Protein AF-A0A851G4C1-F1 (afdb_monomer_lite)

Sequence (225 aa):
MKERIFWPATVCLISGLKAGERLQVRLRPITEDGSARDWRASDWVEGVSSVDVGEIVEALDEEIRNSCALHGLKGGWFVDKTGKAYIHEALIGDGVVSQNYRVKLNVAGKGKPHEAGMTLGVEGEHSKVEFLADRFKVHEAASSIIENAVATSAKTKIRLGDEMKQAIIDAVRESDLFASLLAKIDAQTASVVGLQQAMHEAVNDALLNALKPGGAIWVGLNRQH

Foldseek 3Di:
DDDDDDPPDPDDDDDDDDAFDKDKDFDWDADPVRDTDDDDPVRIDIDTHHNPCPVVVVVVVVCCVPDPVNCCVVAAWDADPVGDIDHCWDDDDPDTDHPDDDDDDPPPDPDDPPPVDDDDDDDDPPPDDPPPPVDPPPDVVNVVVVVVVVVVVVVPPDDDPPVRVVVVVVCCVPDPVNVVVVVVVVVVVVVVVVVVVVVVVVVVVLVCQQCPVVHVVNVVVVVVD

Radius of gyration: 61.82 Å; chains: 1; bounding box: 119×94×161 Å

pLDDT: mean 74.73, std 15.0, range [48.03, 96.94]

Secondary structure (DSSP, 8-state):
----PPTT-------SPPTT-EEEEE---B-TTS-BPPP-GGGEEEEE-----HHHHHHHHHHHHH-HHHHHHHTSEEE-TTS-EEESSEEETTEEE-SS---------SS----S-------SS--------------HHHHHHHHHHHHHHHHTS----HHHHHHHHHHHHT-HHHHHHHHHHHHHHHHHHHHHHHHHHHHHHHHHHHHSTTSHHHHHHHT--

Structure (mmCIF, N/CA/C/O backbone):
data_AF-A0A851G4C1-F1
#
_entry.id   AF-A0A851G4C1-F1
#
loop_
_atom_site.group_PDB
_atom_site.id
_atom_site.type_symbol
_atom_site.label_atom_id
_atom_site.label_alt_id
_atom_site.label_comp_id
_atom_site.label_asym_id
_atom_site.label_entity_id
_atom_site.label_seq_id
_atom_site.pdbx_PDB_ins_code
_atom_site.Cartn_x
_atom_site.Cartn_y
_atom_site.Cartn_z
_atom_site.occupancy
_atom_site.B_iso_or_equiv
_atom_site.auth_seq_id
_atom_site.auth_comp_id
_atom_site.auth_asym_id
_atom_site.auth_atom_id
_atom_site.pdbx_PDB_model_num
ATOM 1 N N . MET A 1 1 ? 47.594 36.085 -42.597 1.00 55.78 1 MET A N 1
ATOM 2 C CA . MET A 1 1 ? 47.420 34.877 -43.433 1.00 55.78 1 MET A CA 1
ATOM 3 C C . MET A 1 1 ? 47.287 35.314 -44.891 1.00 55.78 1 MET A C 1
ATOM 5 O O . MET A 1 1 ? 46.749 36.391 -45.115 1.00 55.78 1 MET A O 1
ATOM 9 N N . LYS A 1 2 ? 47.845 34.583 -45.865 1.00 67.44 2 LYS A N 1
ATOM 10 C CA . LYS A 1 2 ? 47.660 34.861 -47.303 1.00 67.44 2 LYS A CA 1
ATOM 11 C C . LYS A 1 2 ? 46.987 33.640 -47.916 1.00 67.44 2 LYS A C 1
ATOM 13 O O . LYS A 1 2 ? 47.602 32.582 -47.938 1.00 67.44 2 LYS A O 1
ATOM 18 N N . GLU A 1 3 ? 45.762 33.799 -48.389 1.00 76.94 3 GLU A N 1
ATOM 19 C CA . GLU A 1 3 ? 44.965 32.723 -48.978 1.00 76.94 3 GLU A CA 1
ATOM 20 C C . GLU A 1 3 ? 44.661 33.058 -50.441 1.00 76.94 3 GLU A C 1
ATOM 22 O O . GLU A 1 3 ? 44.491 34.230 -50.789 1.00 76.94 3 GLU A O 1
ATOM 27 N N . ARG A 1 4 ? 44.692 32.049 -51.317 1.00 77.94 4 ARG A N 1
ATOM 28 C CA . ARG A 1 4 ? 44.382 32.196 -52.744 1.00 77.94 4 ARG A CA 1
ATOM 29 C C . ARG A 1 4 ? 43.046 31.520 -53.009 1.00 77.94 4 ARG A C 1
ATOM 31 O O . ARG A 1 4 ? 42.921 30.321 -52.793 1.00 77.94 4 ARG A O 1
ATOM 38 N N . ILE A 1 5 ? 42.082 32.292 -53.492 1.00 79.44 5 ILE A N 1
ATOM 39 C CA . ILE A 1 5 ? 40.764 31.795 -53.887 1.00 79.44 5 ILE A CA 1
ATOM 40 C C . ILE A 1 5 ? 40.826 31.532 -55.392 1.00 79.44 5 ILE A C 1
ATOM 42 O O . ILE A 1 5 ? 41.127 32.445 -56.162 1.00 79.44 5 ILE A O 1
ATOM 46 N N . PHE A 1 6 ? 40.602 30.286 -55.806 1.00 77.94 6 PHE A N 1
ATOM 47 C CA . PHE A 1 6 ? 40.614 29.895 -57.215 1.00 77.94 6 PHE A CA 1
ATOM 48 C C . PHE A 1 6 ? 39.196 29.941 -57.792 1.00 77.94 6 PHE A C 1
ATOM 50 O O . PHE A 1 6 ? 38.251 29.447 -57.177 1.00 77.94 6 PHE A O 1
ATOM 57 N N . TRP A 1 7 ? 39.046 30.517 -58.986 1.00 70.69 7 TRP A N 1
ATOM 58 C CA . TRP A 1 7 ? 37.783 30.492 -59.729 1.00 70.69 7 TRP A CA 1
ATOM 59 C C . TRP A 1 7 ? 37.343 29.031 -59.977 1.00 70.69 7 TRP A C 1
ATOM 61 O O . TRP A 1 7 ? 38.212 28.193 -60.228 1.00 70.69 7 TRP A O 1
ATOM 71 N N . PRO A 1 8 ? 36.039 28.686 -59.910 1.00 68.69 8 PRO A N 1
ATOM 72 C CA . PRO A 1 8 ? 34.851 29.551 -59.852 1.00 68.69 8 PRO A CA 1
ATOM 73 C C . PRO A 1 8 ? 34.424 30.030 -58.463 1.00 68.69 8 PRO A C 1
ATOM 75 O O . PRO A 1 8 ? 33.363 30.639 -58.345 1.00 68.69 8 PRO A O 1
ATOM 78 N N . ALA A 1 9 ? 35.209 29.796 -57.410 1.00 74.62 9 ALA A N 1
ATOM 79 C CA . ALA A 1 9 ? 34.834 30.256 -56.079 1.00 74.62 9 ALA A CA 1
ATOM 80 C C . ALA A 1 9 ? 34.859 31.795 -56.001 1.00 74.62 9 ALA A C 1
ATOM 82 O O . ALA A 1 9 ? 35.891 32.430 -56.214 1.00 74.62 9 ALA A O 1
ATOM 83 N N . THR A 1 10 ? 33.711 32.395 -55.687 1.00 75.44 10 THR A N 1
ATOM 84 C CA . THR A 1 10 ? 33.543 33.847 -55.486 1.00 75.44 10 THR A CA 1
ATOM 85 C C . THR A 1 10 ? 33.408 34.232 -54.011 1.00 75.44 10 THR A C 1
ATOM 87 O O . THR A 1 10 ? 33.320 35.415 -53.691 1.00 75.44 10 THR A O 1
ATOM 90 N N . VAL A 1 11 ? 33.413 33.246 -53.108 1.00 75.81 11 VAL A N 1
ATOM 91 C CA . VAL A 1 11 ? 33.209 33.412 -51.663 1.00 75.81 11 VAL A CA 1
ATOM 92 C C . VAL A 1 11 ? 34.298 32.654 -50.904 1.00 75.81 11 VAL A C 1
ATOM 94 O O . VAL A 1 11 ? 34.673 31.550 -51.292 1.00 75.81 11 VAL A O 1
ATOM 97 N N . CYS A 1 12 ? 34.797 33.242 -49.815 1.00 78.88 12 CYS A N 1
ATOM 98 C CA . CYS A 1 12 ? 35.733 32.609 -48.888 1.00 78.88 12 CYS A CA 1
ATOM 99 C C . CYS A 1 12 ? 35.307 32.910 -47.451 1.00 78.88 12 CYS A C 1
ATOM 101 O O . CYS A 1 12 ? 35.081 34.070 -47.104 1.00 78.88 12 CYS A O 1
ATOM 103 N N . LEU A 1 13 ? 35.203 31.870 -46.622 1.00 79.12 13 LEU A N 1
ATOM 104 C CA . LEU A 1 13 ? 34.807 31.988 -45.222 1.00 79.12 13 LEU A CA 1
ATOM 105 C C . LEU A 1 13 ? 36.041 32.227 -44.343 1.00 79.12 13 LEU A C 1
ATOM 107 O O . LEU A 1 13 ? 36.928 31.381 -44.272 1.00 79.12 13 LEU A O 1
ATOM 111 N N . ILE A 1 14 ? 36.078 33.351 -43.627 1.00 77.81 14 ILE A N 1
ATOM 112 C CA . ILE A 1 14 ? 37.103 33.617 -42.610 1.00 77.81 14 ILE A CA 1
ATOM 113 C C . ILE A 1 14 ? 36.543 33.176 -41.255 1.00 77.81 14 ILE A C 1
ATOM 115 O O . ILE A 1 14 ? 35.677 33.838 -40.688 1.00 77.81 14 ILE A O 1
ATOM 119 N N . SER A 1 15 ? 37.018 32.035 -40.758 1.00 79.00 15 SER A N 1
ATOM 120 C CA . SER A 1 15 ? 36.552 31.426 -39.502 1.00 79.00 15 SER A CA 1
ATOM 121 C C . SER A 1 15 ? 37.419 31.820 -38.298 1.00 79.00 15 SER A C 1
ATOM 123 O O . SER A 1 15 ? 38.534 32.315 -38.457 1.00 79.00 15 SER A O 1
ATOM 125 N N . GLY A 1 16 ? 36.930 31.562 -37.079 1.00 77.62 16 GLY A N 1
ATOM 126 C CA . GLY A 1 16 ? 37.704 31.733 -35.837 1.00 77.62 16 GLY A CA 1
ATOM 127 C C . GLY A 1 16 ? 37.786 33.168 -35.301 1.00 77.62 16 GLY A C 1
ATOM 128 O O . GLY A 1 16 ? 38.602 33.448 -34.427 1.00 77.62 16 GLY A O 1
ATOM 129 N N . LEU A 1 17 ? 36.951 34.069 -35.817 1.00 79.75 17 LEU A N 1
ATOM 130 C CA . LEU A 1 17 ? 36.828 35.450 -35.351 1.00 79.75 17 LEU A CA 1
ATOM 131 C C . LEU A 1 17 ? 35.865 35.526 -34.161 1.00 79.75 17 LEU A C 1
ATOM 133 O O . LEU A 1 17 ? 34.886 34.781 -34.105 1.00 79.75 17 LEU A O 1
ATOM 137 N N . LYS A 1 18 ? 36.103 36.445 -33.220 1.00 79.62 18 LYS A N 1
ATOM 138 C CA . LYS A 1 18 ? 35.129 36.727 -32.152 1.00 79.62 18 LYS A CA 1
ATOM 139 C C . LYS A 1 18 ? 33.925 37.447 -32.750 1.00 79.62 18 LYS A C 1
ATOM 141 O O . LYS A 1 18 ? 34.089 38.206 -33.698 1.00 79.62 18 LYS A O 1
ATOM 146 N N . ALA A 1 19 ? 32.728 37.249 -32.204 1.00 77.62 19 ALA A N 1
ATOM 147 C CA . ALA A 1 19 ? 31.527 37.942 -32.674 1.00 77.62 19 ALA A CA 1
ATOM 148 C C . ALA A 1 19 ? 31.680 39.473 -32.551 1.00 77.62 19 ALA A C 1
ATOM 150 O O . ALA A 1 19 ? 32.080 39.974 -31.497 1.00 77.62 19 ALA A O 1
ATOM 151 N N . GLY A 1 20 ? 31.370 40.211 -33.621 1.00 79.81 20 GLY A N 1
ATOM 152 C CA . GLY A 1 20 ? 31.465 41.677 -33.657 1.00 79.81 20 GLY A CA 1
ATOM 153 C C . GLY A 1 20 ? 32.889 42.234 -33.793 1.00 79.81 20 GLY A C 1
ATOM 154 O O . GLY A 1 20 ? 33.099 43.441 -33.663 1.00 79.81 20 GLY A O 1
ATOM 155 N N . GLU A 1 21 ? 33.880 41.379 -34.042 1.00 84.75 21 GLU A N 1
ATOM 156 C CA . GLU A 1 21 ? 35.272 41.762 -34.254 1.00 84.75 21 GLU A CA 1
ATOM 157 C C . GLU A 1 21 ? 35.443 42.500 -35.588 1.00 84.75 21 GLU A C 1
ATOM 159 O O . GLU A 1 21 ? 34.999 42.044 -36.644 1.00 84.75 21 GLU A O 1
ATOM 164 N N . ARG A 1 22 ? 36.098 43.665 -35.541 1.00 86.56 22 ARG A N 1
ATOM 165 C CA . ARG A 1 22 ? 36.416 44.465 -36.729 1.00 86.56 22 ARG A CA 1
ATOM 166 C C . ARG A 1 22 ? 37.702 43.961 -37.359 1.00 86.56 22 ARG A C 1
ATOM 168 O O . ARG A 1 22 ? 38.726 43.866 -36.686 1.00 86.56 22 ARG A O 1
ATOM 175 N N . LEU A 1 23 ? 37.659 43.711 -38.658 1.00 86.81 23 LEU A N 1
ATOM 176 C CA . LEU A 1 23 ? 38.795 43.221 -39.424 1.00 86.81 23 LEU A CA 1
ATOM 177 C C . LEU A 1 23 ? 38.952 44.006 -40.720 1.00 86.81 23 LEU A C 1
ATOM 179 O O . LEU A 1 23 ? 37.978 44.404 -41.354 1.00 86.81 23 LEU A O 1
ATOM 183 N N . GLN A 1 24 ? 40.202 44.206 -41.121 1.00 88.31 24 GLN A N 1
ATOM 184 C CA . GLN A 1 24 ? 40.547 44.793 -42.408 1.00 88.31 24 GLN A CA 1
ATOM 185 C C . GLN A 1 24 ? 41.164 43.706 -43.279 1.00 88.31 24 GLN A C 1
ATOM 187 O O . GLN A 1 24 ? 42.174 43.096 -42.919 1.00 88.31 24 GLN A O 1
ATOM 192 N N . VAL A 1 25 ? 40.556 43.454 -44.431 1.00 87.06 25 VAL A N 1
ATOM 193 C CA . VAL A 1 25 ? 41.034 42.491 -45.427 1.00 87.06 25 VAL A CA 1
ATOM 194 C C . VAL A 1 25 ? 41.392 43.257 -46.684 1.00 87.06 25 VAL A C 1
ATOM 196 O O . VAL A 1 25 ? 40.808 44.289 -46.975 1.00 87.06 25 VAL A O 1
ATOM 199 N N . ARG A 1 26 ? 42.364 42.769 -47.448 1.00 89.12 26 ARG A N 1
ATOM 200 C CA . ARG A 1 26 ? 42.646 43.307 -48.776 1.00 89.12 26 ARG A CA 1
ATOM 201 C C . ARG A 1 26 ? 42.667 42.201 -49.804 1.00 89.12 26 ARG A C 1
ATOM 203 O O . ARG A 1 26 ? 43.247 41.141 -49.567 1.00 89.12 26 ARG A O 1
ATOM 210 N N . LEU A 1 27 ? 42.051 42.467 -50.944 1.00 85.12 27 LEU A N 1
ATOM 211 C CA . LEU A 1 27 ? 41.918 41.517 -52.039 1.00 85.12 27 LEU A CA 1
ATOM 212 C C . LEU A 1 27 ? 42.564 42.117 -53.281 1.00 85.12 27 LEU A C 1
ATOM 214 O O . LEU A 1 27 ? 42.424 43.305 -53.558 1.00 85.12 27 LEU A O 1
ATOM 218 N N . ARG A 1 28 ? 43.292 41.293 -54.033 1.00 87.38 28 ARG A N 1
ATOM 219 C CA . ARG A 1 28 ? 43.807 41.674 -55.348 1.00 87.38 28 ARG A CA 1
ATOM 220 C C . ARG A 1 28 ? 43.667 40.502 -56.313 1.00 87.38 28 ARG A C 1
ATOM 222 O O . ARG A 1 28 ? 43.901 39.366 -55.892 1.00 87.38 28 ARG A O 1
ATOM 229 N N . PRO A 1 29 ? 43.340 40.756 -57.587 1.00 84.19 29 PRO A N 1
ATOM 230 C CA . PRO A 1 29 ? 43.381 39.723 -58.607 1.00 84.19 29 PRO A CA 1
ATOM 231 C C . PRO A 1 29 ? 44.827 39.280 -58.857 1.00 84.19 29 PRO A C 1
ATOM 233 O O . PRO A 1 29 ? 45.767 40.080 -58.788 1.00 84.19 29 PRO A O 1
ATOM 236 N N . ILE A 1 30 ? 44.985 37.991 -59.137 1.00 84.75 30 ILE A N 1
ATOM 237 C CA . ILE A 1 30 ? 46.240 37.357 -59.541 1.00 84.75 30 ILE A CA 1
ATOM 238 C C . ILE A 1 30 ? 45.949 36.691 -60.884 1.00 84.75 30 ILE A C 1
ATOM 240 O O . ILE A 1 30 ? 44.943 35.992 -61.005 1.00 84.75 30 ILE A O 1
ATOM 244 N N . THR A 1 31 ? 46.775 36.948 -61.892 1.00 83.19 31 THR A N 1
ATOM 245 C CA . THR A 1 31 ? 46.651 36.322 -63.214 1.00 83.19 31 THR A CA 1
ATOM 246 C C . THR A 1 31 ? 47.123 34.867 -63.177 1.00 83.19 31 THR A C 1
ATOM 248 O O . THR A 1 31 ? 47.781 34.436 -62.229 1.00 83.19 31 THR A O 1
ATOM 251 N N . GLU A 1 32 ? 46.776 34.087 -64.204 1.00 79.12 32 GLU A N 1
ATOM 252 C CA . GLU A 1 32 ? 47.082 32.647 -64.273 1.00 79.12 32 GLU A CA 1
ATOM 253 C C . GLU A 1 32 ? 48.586 32.340 -64.197 1.00 79.12 32 GLU A C 1
ATOM 255 O O . GLU A 1 32 ? 48.988 31.329 -63.627 1.00 79.12 32 GLU A O 1
ATOM 260 N N . ASP A 1 33 ? 49.427 33.250 -64.693 1.00 81.44 33 ASP A N 1
ATOM 261 C CA . ASP A 1 33 ? 50.892 33.181 -64.622 1.00 81.44 33 ASP A CA 1
ATOM 262 C C . ASP A 1 33 ? 51.461 33.488 -63.219 1.00 81.44 33 ASP A C 1
ATOM 264 O O . ASP A 1 33 ? 52.671 33.443 -62.998 1.00 81.44 33 ASP A O 1
ATOM 268 N N . GLY A 1 34 ? 50.594 33.802 -62.251 1.00 79.06 34 GLY A N 1
ATOM 269 C CA . GLY A 1 34 ? 50.956 34.136 -60.878 1.00 79.06 34 GLY A CA 1
ATOM 270 C C . GLY A 1 34 ? 51.408 35.582 -60.676 1.00 79.06 34 GLY A C 1
ATOM 271 O O . GLY A 1 34 ? 51.744 35.945 -59.541 1.00 79.06 34 GLY A O 1
ATOM 272 N N . SER A 1 35 ? 51.403 36.410 -61.725 1.00 83.56 35 SER A N 1
ATOM 273 C CA . SER A 1 35 ? 51.686 37.835 -61.591 1.00 83.56 35 SER A CA 1
ATOM 274 C C . SER A 1 35 ? 50.499 38.574 -60.956 1.00 83.56 35 SER A C 1
ATOM 276 O O . SER A 1 35 ? 49.345 38.140 -60.974 1.00 83.56 35 SER A O 1
ATOM 278 N N . ALA A 1 36 ? 50.790 39.661 -60.245 1.00 84.94 36 ALA A N 1
ATOM 279 C CA . ALA A 1 36 ? 49.776 40.437 -59.543 1.00 84.94 36 ALA A CA 1
ATOM 280 C C . ALA A 1 36 ? 50.209 41.894 -59.463 1.00 84.94 36 ALA A C 1
ATOM 282 O O . ALA A 1 36 ? 51.383 42.186 -59.234 1.00 84.94 36 ALA A O 1
ATOM 283 N N . ARG A 1 37 ? 49.246 42.810 -59.581 1.00 87.75 37 ARG A N 1
ATOM 284 C CA . ARG A 1 37 ? 49.493 44.239 -59.368 1.00 87.75 37 ARG A CA 1
ATOM 285 C C . ARG A 1 37 ? 49.953 44.500 -57.928 1.00 87.75 37 ARG A C 1
ATOM 287 O O . ARG A 1 37 ? 49.548 43.799 -56.990 1.00 87.75 37 ARG A O 1
ATOM 294 N N . ASP A 1 38 ? 50.738 45.556 -57.743 1.00 89.00 38 ASP A N 1
ATOM 295 C CA . ASP A 1 38 ? 51.021 46.105 -56.421 1.00 89.00 38 ASP A CA 1
ATOM 296 C C . ASP A 1 38 ? 49.743 46.507 -55.679 1.00 89.00 38 ASP A C 1
ATOM 298 O O . ASP A 1 38 ? 48.741 46.939 -56.269 1.00 89.00 38 ASP A O 1
ATOM 302 N N . TRP A 1 39 ? 49.814 46.343 -54.358 1.00 89.25 39 TRP A N 1
ATOM 303 C CA . TRP A 1 39 ? 48.752 46.709 -53.434 1.00 89.25 39 TRP A CA 1
ATOM 304 C C . TRP A 1 39 ? 48.524 48.216 -53.445 1.00 89.25 39 TRP A C 1
ATOM 306 O O . TRP A 1 39 ? 49.469 49.000 -53.368 1.00 89.25 39 TRP A O 1
ATOM 316 N N . ARG A 1 40 ? 47.258 48.618 -53.464 1.00 87.69 40 ARG A N 1
ATOM 317 C CA . ARG A 1 40 ? 46.828 50.008 -53.311 1.00 87.69 40 ARG A CA 1
ATOM 318 C C . ARG A 1 40 ? 46.053 50.183 -52.015 1.00 87.69 40 ARG A C 1
ATOM 320 O O . ARG A 1 40 ? 45.487 49.234 -51.482 1.00 87.69 40 ARG A O 1
ATOM 327 N N . ALA A 1 41 ? 45.981 51.422 -51.534 1.00 83.75 41 ALA A N 1
ATOM 328 C CA . ALA A 1 41 ? 45.144 51.763 -50.384 1.00 83.75 41 ALA A CA 1
ATOM 329 C C . ALA A 1 41 ? 43.656 51.441 -50.632 1.00 83.75 41 ALA A C 1
ATOM 331 O O . ALA A 1 41 ? 42.959 51.049 -49.706 1.00 83.75 41 ALA A O 1
ATOM 332 N N . SER A 1 42 ? 43.200 51.523 -51.887 1.00 83.00 42 SER A N 1
ATOM 333 C CA . SER A 1 42 ? 41.838 51.162 -52.306 1.00 83.00 42 SER A CA 1
ATOM 334 C C . SER A 1 42 ? 41.524 49.667 -52.225 1.00 83.00 42 SER A C 1
ATOM 336 O O . SER A 1 42 ? 40.371 49.293 -52.390 1.00 83.00 42 SER A O 1
ATOM 338 N N . ASP A 1 43 ? 42.533 48.812 -52.047 1.00 87.94 43 ASP A N 1
ATOM 339 C CA . ASP A 1 43 ? 42.339 47.360 -52.032 1.00 87.94 43 ASP A CA 1
ATOM 340 C C . ASP A 1 43 ? 41.903 46.859 -50.642 1.00 87.94 43 ASP A C 1
ATOM 342 O O . ASP A 1 43 ? 41.590 45.678 -50.499 1.00 87.94 43 ASP A O 1
ATOM 346 N N . TRP A 1 44 ? 41.898 47.729 -49.622 1.00 89.75 44 TRP A N 1
ATOM 347 C CA . TRP A 1 44 ? 41.396 47.424 -48.282 1.00 89.75 44 TRP A CA 1
ATOM 348 C C . TRP A 1 44 ? 39.869 47.464 -48.225 1.00 89.75 44 TRP A C 1
ATOM 350 O O . TRP A 1 44 ? 39.226 48.378 -48.733 1.00 89.75 44 TRP A O 1
ATOM 360 N N . VAL A 1 45 ? 39.309 46.484 -47.533 1.00 86.44 45 VAL A N 1
ATOM 361 C CA . VAL A 1 45 ? 37.894 46.317 -47.236 1.00 86.44 45 VAL A CA 1
ATOM 362 C C . VAL A 1 45 ? 37.779 46.098 -45.736 1.00 86.44 45 VAL A C 1
ATOM 364 O O . VAL A 1 45 ? 38.433 45.218 -45.171 1.00 86.44 45 VAL A O 1
ATOM 367 N N . GLU A 1 46 ? 36.957 46.909 -45.085 1.00 86.75 46 GLU A N 1
ATOM 368 C CA . GLU A 1 46 ? 36.636 46.726 -43.675 1.00 86.75 46 GLU A CA 1
ATOM 369 C C . GLU A 1 46 ? 35.400 45.842 -43.547 1.00 86.75 46 GLU A C 1
ATOM 371 O O . GLU A 1 46 ? 34.409 46.025 -44.255 1.00 86.75 46 GLU A O 1
ATOM 376 N N . GLY A 1 47 ? 35.465 44.880 -42.637 1.00 82.88 47 GLY A N 1
ATOM 377 C CA . GLY A 1 47 ? 34.358 44.009 -42.291 1.00 82.88 47 GLY A CA 1
ATOM 378 C C . GLY A 1 47 ? 34.193 43.922 -40.782 1.00 82.88 47 GLY A C 1
ATOM 379 O O . GLY A 1 47 ? 35.122 44.174 -40.011 1.00 82.88 47 GLY A O 1
ATOM 380 N N . VAL A 1 48 ? 32.993 43.546 -40.360 1.00 82.06 48 VAL A N 1
ATOM 381 C CA . VAL A 1 48 ? 32.712 43.153 -38.981 1.00 82.06 48 VAL A CA 1
ATOM 382 C C . VAL A 1 48 ? 32.281 41.699 -39.029 1.00 82.06 48 VAL A C 1
ATOM 384 O O . VAL A 1 48 ? 31.440 41.343 -39.855 1.00 82.06 48 VAL A O 1
ATOM 387 N N . SER A 1 49 ? 32.880 40.851 -38.197 1.00 82.88 49 SER A N 1
ATOM 388 C CA . SER A 1 49 ? 32.435 39.465 -38.080 1.00 82.88 49 SER A CA 1
ATOM 389 C C . SER A 1 49 ? 30.978 39.431 -37.618 1.00 82.88 49 SER A C 1
ATOM 391 O O . SER A 1 49 ? 30.542 40.256 -36.805 1.00 82.88 49 SER A O 1
ATOM 393 N N . SER A 1 50 ? 30.215 38.486 -38.164 1.00 73.25 50 SER A N 1
ATOM 394 C CA . SER A 1 50 ? 28.798 38.364 -37.836 1.00 73.25 50 SER A CA 1
ATOM 395 C C . SER A 1 50 ? 28.603 38.199 -36.325 1.00 73.25 50 SER A C 1
ATOM 397 O O . SER A 1 50 ? 29.334 37.459 -35.662 1.00 73.25 50 SER A O 1
ATOM 399 N N . VAL A 1 51 ? 27.619 38.917 -35.783 1.00 67.06 51 VAL A N 1
ATOM 400 C CA . VAL A 1 51 ? 27.083 38.702 -34.426 1.00 67.06 51 VAL A CA 1
ATOM 401 C C . VAL A 1 51 ? 25.854 37.791 -34.486 1.00 67.06 51 VAL A C 1
ATOM 403 O O . VAL A 1 51 ? 25.363 37.342 -33.454 1.00 67.06 51 VAL A O 1
ATOM 406 N N . ASP A 1 52 ? 25.358 37.516 -35.694 1.00 67.75 52 ASP A N 1
ATOM 407 C CA . ASP A 1 52 ? 24.252 36.604 -35.907 1.00 67.75 52 ASP A CA 1
ATOM 408 C C . ASP A 1 52 ? 24.752 35.171 -35.728 1.00 67.75 52 ASP A C 1
ATOM 410 O O . ASP A 1 52 ? 25.445 34.608 -36.577 1.00 67.75 52 ASP A O 1
ATOM 414 N N . VAL A 1 53 ? 24.455 34.623 -34.552 1.00 65.25 53 VAL A N 1
ATOM 415 C CA . VAL A 1 53 ? 24.757 33.238 -34.182 1.00 65.25 53 VAL A CA 1
ATOM 416 C C . VAL A 1 53 ? 23.638 32.305 -34.665 1.00 65.25 53 VAL A C 1
ATOM 418 O O . VAL A 1 53 ? 23.726 31.109 -34.424 1.00 65.25 53 VAL A O 1
ATOM 421 N N . GLY A 1 54 ? 22.596 32.818 -35.337 1.00 74.00 54 GLY A N 1
ATOM 422 C CA . GLY A 1 54 ? 21.444 32.044 -35.801 1.00 74.00 54 GLY A CA 1
ATOM 423 C C . GLY A 1 54 ? 21.850 30.847 -36.654 1.00 74.00 54 GLY A C 1
ATOM 424 O O . GLY A 1 54 ? 21.555 29.718 -36.280 1.00 74.00 54 GLY A O 1
ATOM 425 N N . GLU A 1 55 ? 22.637 31.067 -37.711 1.00 71.44 55 GLU A N 1
ATOM 426 C CA . GLU A 1 55 ? 23.117 29.983 -38.586 1.00 71.44 55 GLU A CA 1
ATOM 427 C C . GLU A 1 55 ? 23.984 28.956 -37.839 1.00 71.44 55 GLU A C 1
ATOM 429 O O . GLU A 1 55 ? 23.898 27.757 -38.094 1.00 71.44 55 GLU A O 1
ATOM 434 N N . ILE A 1 56 ? 24.803 29.404 -36.879 1.00 71.44 56 ILE A N 1
ATOM 435 C CA . ILE A 1 56 ? 25.653 28.516 -36.067 1.00 71.44 56 ILE A CA 1
ATOM 436 C C . ILE A 1 56 ? 24.792 27.680 -35.113 1.00 71.44 56 ILE A C 1
ATOM 438 O O . ILE A 1 56 ? 25.040 26.488 -34.942 1.00 71.44 56 ILE A O 1
ATOM 442 N N . VAL A 1 57 ? 23.784 28.290 -34.486 1.00 78.56 57 VAL A N 1
ATOM 443 C CA . VAL A 1 57 ? 22.839 27.602 -33.598 1.00 78.56 57 VAL A CA 1
ATOM 444 C C . VAL A 1 57 ? 22.002 26.600 -34.384 1.00 78.56 57 VAL A C 1
ATOM 446 O O . VAL A 1 57 ? 21.827 25.478 -33.918 1.00 78.56 57 VAL A O 1
ATOM 449 N N . GLU A 1 58 ? 21.526 26.966 -35.572 1.00 81.69 58 GLU A N 1
ATOM 450 C CA . GLU A 1 58 ? 20.762 26.072 -36.444 1.00 81.69 58 GLU A CA 1
ATOM 451 C C . GLU A 1 58 ? 21.608 24.887 -36.919 1.00 81.69 58 GLU A C 1
ATOM 453 O O . GLU A 1 58 ? 21.166 23.744 -36.798 1.00 81.69 58 GLU A O 1
ATOM 458 N N . ALA A 1 59 ? 22.846 25.130 -37.362 1.00 78.69 59 ALA A N 1
ATOM 459 C CA . ALA A 1 59 ? 23.771 24.070 -37.756 1.00 78.69 59 ALA A CA 1
ATOM 460 C C . ALA A 1 59 ? 24.091 23.112 -36.595 1.00 78.69 59 ALA A C 1
ATOM 462 O O . ALA A 1 59 ? 24.086 21.895 -36.780 1.00 78.69 59 ALA A O 1
ATOM 463 N N . LEU A 1 60 ? 24.315 23.639 -35.385 1.00 81.31 60 LEU A N 1
ATOM 464 C CA . LEU A 1 60 ? 24.545 22.823 -34.189 1.00 81.31 60 LEU A CA 1
ATOM 465 C C . LEU A 1 60 ? 23.299 22.026 -33.778 1.00 81.31 60 LEU A C 1
ATOM 467 O O . LEU A 1 60 ? 23.422 20.862 -33.397 1.00 81.31 60 LEU A O 1
ATOM 471 N N . ASP A 1 61 ? 22.104 22.618 -33.846 1.00 82.00 61 ASP A N 1
ATOM 472 C CA . ASP A 1 61 ? 20.856 21.909 -33.537 1.00 82.00 61 ASP A CA 1
ATOM 473 C C . ASP A 1 61 ? 20.587 20.792 -34.556 1.00 82.00 61 ASP A C 1
ATOM 475 O O . ASP A 1 61 ? 20.168 19.694 -34.185 1.00 82.00 61 ASP A O 1
ATOM 479 N N . GLU A 1 62 ? 20.884 21.030 -35.834 1.00 81.00 62 GLU A N 1
ATOM 480 C CA . GLU A 1 62 ? 20.778 20.022 -36.885 1.00 81.00 62 GLU A CA 1
ATOM 481 C C . GLU A 1 62 ? 21.810 18.894 -36.726 1.00 81.00 62 GLU A C 1
ATOM 483 O O . GLU A 1 62 ? 21.456 17.718 -36.848 1.00 81.00 62 GLU A O 1
ATOM 488 N N . GLU A 1 63 ? 23.054 19.210 -36.362 1.00 79.88 63 GLU A N 1
ATOM 489 C CA . GLU A 1 63 ? 24.095 18.219 -36.063 1.00 79.88 63 GLU A CA 1
ATOM 490 C C . GLU A 1 63 ? 23.735 17.358 -34.840 1.00 79.88 63 GLU A C 1
ATOM 492 O O . GLU A 1 63 ? 23.854 16.131 -34.879 1.00 79.88 63 GLU A O 1
ATOM 497 N N . ILE A 1 64 ? 23.211 17.968 -33.771 1.00 76.12 64 ILE A N 1
ATOM 498 C CA . ILE A 1 64 ? 22.716 17.253 -32.584 1.00 76.12 64 ILE A CA 1
ATOM 499 C C . ILE A 1 64 ? 21.556 16.324 -32.949 1.00 76.12 64 ILE A C 1
ATOM 501 O O . ILE A 1 64 ? 21.509 15.182 -32.485 1.00 76.12 64 ILE A O 1
ATOM 505 N N . ARG A 1 65 ? 20.622 16.797 -33.781 1.00 71.31 65 ARG A N 1
ATOM 506 C CA . ARG A 1 65 ? 19.444 16.030 -34.206 1.00 71.31 65 ARG A CA 1
ATOM 507 C C . ARG A 1 65 ? 19.819 14.826 -35.068 1.00 71.31 65 ARG A C 1
ATOM 509 O O . ARG A 1 65 ? 19.202 13.776 -34.923 1.00 71.31 65 ARG A O 1
ATOM 516 N N . ASN A 1 66 ? 20.835 14.974 -35.915 1.00 69.75 66 ASN A N 1
ATOM 517 C CA . ASN A 1 66 ? 21.304 13.932 -36.829 1.00 69.75 66 ASN A CA 1
ATOM 518 C C . ASN A 1 66 ? 22.416 13.045 -36.234 1.00 69.75 66 ASN A C 1
ATOM 520 O O . ASN A 1 66 ? 22.849 12.079 -36.865 1.00 69.75 66 ASN A O 1
ATOM 524 N N . SER A 1 67 ? 22.877 13.333 -35.014 1.00 70.38 67 SER A N 1
ATOM 525 C CA . SER A 1 67 ? 23.899 12.541 -34.331 1.00 70.38 67 SER A CA 1
ATOM 526 C C . SER A 1 67 ? 23.345 11.204 -33.830 1.00 70.38 67 SER A C 1
ATOM 528 O O . SER A 1 67 ? 22.459 11.141 -32.974 1.00 70.38 67 SER A O 1
ATOM 530 N N . CYS A 1 68 ? 23.937 10.101 -34.293 1.00 57.44 68 CYS A N 1
ATOM 531 C CA . CYS A 1 68 ? 23.581 8.749 -33.858 1.00 57.44 68 CYS A CA 1
ATOM 532 C C . CYS A 1 68 ? 23.837 8.506 -32.358 1.00 57.44 68 CYS A C 1
ATOM 534 O O . CYS A 1 68 ? 23.106 7.743 -31.727 1.00 57.44 68 CYS A O 1
ATOM 536 N N . ALA A 1 69 ? 24.829 9.185 -31.771 1.00 63.47 69 ALA A N 1
ATOM 537 C CA . ALA A 1 69 ? 25.148 9.092 -30.348 1.00 63.47 69 ALA A CA 1
ATOM 538 C C . ALA A 1 69 ? 24.089 9.778 -29.466 1.00 63.47 69 ALA A C 1
ATOM 540 O O . ALA A 1 69 ? 23.831 9.325 -28.351 1.00 63.47 69 ALA A O 1
ATOM 541 N N . LEU A 1 70 ? 23.448 10.840 -29.971 1.00 61.69 70 LEU A N 1
ATOM 542 C CA . LEU A 1 70 ? 22.372 11.556 -29.276 1.00 61.69 70 LEU A CA 1
ATOM 543 C C . LEU A 1 70 ? 20.963 11.096 -29.667 1.00 61.69 70 LEU A C 1
ATOM 545 O O . LEU A 1 70 ? 20.011 11.414 -28.955 1.00 61.69 70 LEU A O 1
ATOM 549 N N . HIS A 1 71 ? 20.810 10.274 -30.707 1.00 56.19 71 HIS A N 1
ATOM 550 C CA . HIS A 1 71 ? 19.542 9.606 -31.024 1.00 56.19 71 HIS A CA 1
ATOM 551 C C . HIS A 1 71 ? 18.979 8.838 -29.808 1.00 56.19 71 HIS A C 1
ATOM 553 O O . HIS A 1 71 ? 17.770 8.837 -29.568 1.00 56.19 71 HIS A O 1
ATOM 559 N N . GLY A 1 72 ? 19.867 8.294 -28.965 1.00 54.91 72 GLY A N 1
ATOM 560 C CA . GLY A 1 72 ? 19.546 7.687 -27.668 1.00 54.91 72 GLY A CA 1
ATOM 561 C C . GLY A 1 72 ? 18.770 8.587 -26.698 1.00 54.91 72 GLY A C 1
ATOM 562 O O . GLY A 1 72 ? 17.955 8.084 -25.932 1.00 54.91 72 GLY A O 1
ATOM 563 N N . LEU A 1 73 ? 18.981 9.906 -26.752 1.00 60.06 73 LEU A N 1
ATOM 564 C CA . LEU A 1 73 ? 18.394 10.881 -25.826 1.00 60.06 73 LEU A CA 1
ATOM 565 C C . LEU A 1 73 ? 17.017 11.404 -26.258 1.00 60.06 73 LEU A C 1
ATOM 567 O O . LEU A 1 73 ? 16.231 11.775 -25.389 1.00 60.06 73 LEU A O 1
ATOM 571 N N . LYS A 1 74 ? 16.710 11.441 -27.564 1.00 56.09 74 LYS A N 1
ATOM 572 C CA . LYS A 1 74 ? 15.390 11.874 -28.075 1.00 56.09 74 LYS A CA 1
ATOM 573 C C . LYS A 1 74 ? 14.462 10.721 -28.487 1.00 56.09 74 LYS A C 1
ATOM 575 O O . LYS A 1 74 ? 13.270 10.967 -28.631 1.00 56.09 74 LYS A O 1
ATOM 580 N N . GLY A 1 75 ? 14.958 9.486 -28.624 1.00 59.06 75 GLY A N 1
ATOM 581 C CA . GLY A 1 75 ? 14.105 8.341 -28.982 1.00 59.06 75 GLY A CA 1
ATOM 582 C C . GLY A 1 75 ? 14.722 6.941 -28.873 1.00 59.06 75 GLY A C 1
ATOM 583 O O . GLY A 1 75 ? 14.078 5.980 -29.279 1.00 59.06 75 GLY A O 1
ATOM 584 N N . GLY A 1 76 ? 15.945 6.790 -28.354 1.00 66.75 76 GLY A N 1
ATOM 585 C CA . GLY A 1 76 ? 16.601 5.482 -28.225 1.00 66.75 76 GLY A CA 1
ATOM 586 C C . GLY A 1 76 ? 16.574 4.905 -26.807 1.00 66.75 76 GLY A C 1
ATOM 587 O O . GLY A 1 76 ? 15.697 5.223 -26.002 1.00 66.75 76 GLY A O 1
ATOM 588 N N . TRP A 1 77 ? 17.531 4.015 -26.519 1.00 72.25 77 TRP A N 1
ATOM 589 C CA . TRP A 1 77 ? 17.706 3.414 -25.196 1.00 72.25 77 TRP A CA 1
ATOM 590 C C . TRP A 1 77 ? 18.983 3.921 -24.521 1.00 72.25 77 TRP A C 1
ATOM 592 O O . TRP A 1 77 ? 20.012 4.081 -25.179 1.00 72.25 77 TRP A O 1
ATOM 602 N N . PHE A 1 78 ? 18.940 4.148 -23.209 1.00 73.69 78 PHE A N 1
ATOM 603 C CA . PHE A 1 78 ? 20.136 4.438 -22.411 1.00 73.69 78 PHE A CA 1
ATOM 604 C C . PHE A 1 78 ? 20.058 3.788 -21.028 1.00 73.69 78 PHE A C 1
ATOM 606 O O . PHE A 1 78 ? 18.969 3.515 -20.525 1.00 73.69 78 PHE A O 1
ATOM 613 N N . VAL A 1 79 ? 21.217 3.558 -20.403 1.00 79.75 79 VAL A N 1
ATOM 614 C CA . VAL A 1 79 ? 21.337 3.053 -19.026 1.00 79.75 79 VAL A CA 1
ATOM 615 C C . VAL A 1 79 ? 21.975 4.129 -18.161 1.00 79.75 79 VAL A C 1
ATOM 617 O O . VAL A 1 79 ? 23.025 4.663 -18.515 1.00 79.75 79 VAL A O 1
ATOM 620 N N . ASP A 1 80 ? 21.349 4.471 -17.038 1.00 77.62 80 ASP A N 1
ATOM 621 C CA . ASP A 1 80 ? 21.931 5.431 -16.102 1.00 77.62 80 ASP A CA 1
ATOM 622 C C . ASP A 1 80 ? 23.025 4.800 -15.221 1.00 77.62 80 ASP A C 1
ATOM 624 O O . ASP A 1 80 ? 23.197 3.584 -15.144 1.00 77.62 80 ASP A O 1
ATOM 628 N N . LYS A 1 81 ? 23.758 5.642 -14.485 1.00 78.81 81 LYS A N 1
ATOM 629 C CA . LYS A 1 81 ? 24.802 5.201 -13.541 1.00 78.81 81 LYS A CA 1
ATOM 630 C C . LYS A 1 81 ? 24.296 4.307 -12.398 1.00 78.81 81 LYS A C 1
ATOM 632 O O . LYS A 1 81 ? 25.106 3.750 -11.667 1.00 78.81 81 LYS A O 1
ATOM 637 N N . THR A 1 82 ? 22.980 4.215 -12.203 1.00 82.50 82 THR A N 1
ATOM 638 C CA . THR A 1 82 ? 22.346 3.330 -11.214 1.00 82.50 82 THR A CA 1
ATOM 639 C C . THR A 1 82 ? 21.995 1.963 -11.805 1.00 82.50 82 THR A C 1
ATOM 641 O O . THR A 1 82 ? 21.544 1.084 -11.076 1.00 82.50 82 THR A O 1
ATOM 644 N N . GLY A 1 83 ? 22.216 1.770 -13.110 1.00 77.62 83 GLY A N 1
ATOM 645 C CA . GLY A 1 83 ? 21.912 0.542 -13.836 1.00 77.62 83 GLY A CA 1
ATOM 646 C C . GLY A 1 83 ? 20.479 0.467 -14.370 1.00 77.62 83 GLY A C 1
ATOM 647 O O . GLY A 1 83 ? 20.066 -0.600 -14.817 1.00 77.62 83 GLY A O 1
ATOM 648 N N . LYS A 1 84 ? 19.698 1.558 -14.337 1.00 77.88 84 LYS A N 1
ATOM 649 C CA . LYS A 1 84 ? 18.332 1.569 -14.892 1.00 77.88 84 LYS A CA 1
ATOM 650 C C . LYS A 1 84 ? 18.354 1.877 -16.382 1.00 77.88 84 LYS A C 1
ATOM 652 O O . LYS A 1 84 ? 18.944 2.875 -16.786 1.00 77.88 84 LYS A O 1
ATOM 657 N N . ALA A 1 85 ? 17.669 1.050 -17.171 1.00 80.00 85 ALA A N 1
ATOM 658 C CA . ALA A 1 85 ? 17.471 1.258 -18.601 1.00 80.00 85 ALA A CA 1
ATOM 659 C C . ALA A 1 85 ? 16.187 2.060 -18.876 1.00 80.00 85 ALA A C 1
ATOM 661 O O . ALA A 1 85 ? 15.122 1.726 -18.354 1.00 80.00 85 ALA A O 1
ATOM 662 N N . TYR A 1 86 ? 16.286 3.087 -19.716 1.00 73.81 86 TYR A N 1
ATOM 663 C CA . TYR A 1 86 ? 15.174 3.917 -20.178 1.00 73.81 86 TYR A CA 1
ATOM 664 C C . TYR A 1 86 ? 14.996 3.683 -21.677 1.00 73.81 86 TYR A C 1
ATOM 666 O O . TYR A 1 86 ? 15.972 3.749 -22.424 1.00 73.81 86 TYR A O 1
ATOM 674 N N . ILE A 1 87 ? 13.769 3.375 -22.106 1.00 75.94 87 ILE A N 1
ATOM 675 C CA . ILE A 1 87 ? 13.431 3.061 -23.499 1.00 75.94 87 ILE A CA 1
ATOM 676 C C . ILE A 1 87 ? 12.161 3.831 -23.864 1.00 75.94 87 ILE A C 1
ATOM 678 O O . ILE A 1 87 ? 11.158 3.717 -23.159 1.00 75.94 87 ILE A O 1
ATOM 682 N N . HIS A 1 88 ? 12.207 4.621 -24.938 1.00 68.62 88 HIS A N 1
ATOM 683 C CA . HIS A 1 88 ? 11.054 5.399 -25.402 1.00 68.62 88 HIS A CA 1
ATOM 684 C C . HIS A 1 88 ? 9.972 4.508 -26.038 1.00 68.62 88 HIS A C 1
ATOM 686 O O . HIS A 1 88 ? 8.796 4.640 -25.708 1.00 68.62 88 HIS A O 1
ATOM 692 N N . GLU A 1 89 ? 10.380 3.563 -26.891 1.00 64.31 89 GLU A N 1
ATOM 693 C CA . GLU A 1 89 ? 9.521 2.556 -27.522 1.00 64.31 89 GLU A CA 1
ATOM 694 C C . GLU A 1 89 ? 10.220 1.195 -27.519 1.00 64.31 89 GLU A C 1
ATOM 696 O O . GLU A 1 89 ? 11.382 1.082 -27.911 1.00 64.31 89 GLU A O 1
ATOM 701 N N . ALA A 1 90 ? 9.518 0.153 -27.069 1.00 66.50 90 ALA A N 1
ATOM 702 C CA . ALA A 1 90 ? 10.035 -1.211 -27.054 1.00 66.50 90 ALA A CA 1
ATOM 703 C C . ALA A 1 90 ? 8.986 -2.198 -27.577 1.00 66.50 90 ALA A C 1
ATOM 705 O O . ALA A 1 90 ? 7.851 -2.237 -27.092 1.00 66.50 90 ALA A O 1
ATOM 706 N N . LEU A 1 91 ? 9.403 -3.040 -28.522 1.00 64.19 91 LEU A N 1
ATOM 707 C CA . LEU A 1 91 ? 8.730 -4.296 -28.845 1.00 64.19 91 LEU A CA 1
ATOM 708 C C . LEU A 1 91 ? 9.302 -5.385 -27.938 1.00 64.19 91 LEU A C 1
ATOM 710 O O . LEU A 1 91 ? 10.498 -5.676 -27.989 1.00 64.19 91 LEU A O 1
ATOM 714 N N . ILE A 1 92 ? 8.459 -5.973 -27.094 1.00 67.19 92 ILE A N 1
ATOM 715 C CA . ILE A 1 92 ? 8.846 -7.062 -26.193 1.00 67.19 92 ILE A CA 1
ATOM 716 C C . ILE A 1 92 ? 7.957 -8.259 -26.526 1.00 67.19 92 ILE A C 1
ATOM 718 O O . ILE A 1 92 ? 6.788 -8.300 -26.151 1.00 67.19 92 ILE A O 1
ATOM 722 N N . GLY A 1 93 ? 8.513 -9.231 -27.252 1.00 68.50 93 GLY A N 1
ATOM 723 C CA . GLY A 1 93 ? 7.724 -10.321 -27.829 1.00 68.50 93 GLY A CA 1
ATOM 724 C C . GLY A 1 93 ? 6.889 -9.835 -29.017 1.00 68.50 93 GLY A C 1
ATOM 725 O O . GLY A 1 93 ? 7.427 -9.202 -29.922 1.00 68.50 93 GLY A O 1
ATOM 726 N N . ASP A 1 94 ? 5.592 -10.137 -29.014 1.00 59.38 94 ASP A N 1
ATOM 727 C CA . ASP A 1 94 ? 4.590 -9.676 -29.988 1.00 59.38 94 ASP A CA 1
ATOM 728 C C . ASP A 1 94 ? 3.833 -8.408 -29.539 1.00 59.38 94 ASP A C 1
ATOM 730 O O . ASP A 1 94 ? 3.007 -7.879 -30.283 1.00 59.38 94 ASP A O 1
ATOM 734 N N . GLY A 1 95 ? 4.123 -7.892 -28.339 1.00 54.47 95 GLY A N 1
ATOM 735 C CA . GLY A 1 95 ? 3.499 -6.693 -27.781 1.00 54.47 95 GLY A CA 1
ATOM 736 C C . GLY A 1 95 ? 4.340 -5.423 -27.957 1.00 54.47 95 GLY A C 1
ATOM 737 O O . GLY A 1 95 ? 5.550 -5.422 -27.723 1.00 54.47 95 GLY A O 1
ATOM 738 N N . VAL A 1 96 ? 3.679 -4.313 -28.305 1.00 55.00 96 VAL A N 1
ATOM 739 C CA . VAL A 1 96 ? 4.243 -2.950 -28.263 1.00 55.00 96 VAL A CA 1
ATOM 740 C C . VAL A 1 96 ? 3.883 -2.316 -26.919 1.00 55.00 96 VAL A C 1
ATOM 742 O O . VAL A 1 96 ? 2.702 -2.212 -26.585 1.00 55.00 96 VAL A O 1
ATOM 745 N N . VAL A 1 97 ? 4.877 -1.870 -26.147 1.00 58.50 97 VAL A N 1
ATOM 746 C CA . VAL A 1 97 ? 4.638 -1.121 -24.902 1.00 58.50 97 VAL A CA 1
ATOM 747 C C . VAL A 1 97 ? 4.783 0.373 -25.183 1.00 58.50 97 VAL A C 1
ATOM 749 O O . VAL A 1 97 ? 5.882 0.869 -25.415 1.00 58.50 97 VAL A O 1
ATOM 752 N N . SER A 1 98 ? 3.654 1.078 -25.147 1.00 56.47 98 SER A N 1
ATOM 753 C CA . SER A 1 98 ? 3.548 2.540 -25.190 1.00 56.47 98 SER A CA 1
ATOM 754 C C . SER A 1 98 ? 3.165 3.058 -23.794 1.00 56.47 98 SER A C 1
ATOM 756 O O . SER A 1 98 ? 2.528 2.348 -23.014 1.00 56.47 98 SER A O 1
ATOM 758 N N . GLN A 1 99 ? 3.653 4.248 -23.442 1.00 56.12 99 GLN A N 1
ATOM 759 C CA . GLN A 1 99 ? 3.786 4.780 -22.079 1.00 56.12 99 GLN A CA 1
ATOM 760 C C . GLN A 1 99 ? 2.520 4.666 -21.190 1.00 56.12 99 GLN A C 1
ATOM 762 O O . GLN A 1 99 ? 1.393 4.792 -21.658 1.00 56.12 99 GLN A O 1
ATOM 767 N N . ASN A 1 100 ? 2.744 4.523 -19.869 1.00 53.03 100 ASN A N 1
ATOM 768 C CA . ASN A 1 100 ? 1.771 4.496 -18.750 1.00 53.03 100 ASN A CA 1
ATOM 769 C C . ASN A 1 100 ? 1.108 3.159 -18.352 1.00 53.03 100 ASN A C 1
ATOM 771 O O . ASN A 1 100 ? 0.057 3.168 -17.713 1.00 53.03 100 ASN A O 1
ATOM 775 N N . TYR A 1 101 ? 1.754 2.012 -18.584 1.00 57.09 101 TYR A N 1
ATOM 776 C CA . TYR A 1 101 ? 1.307 0.729 -18.017 1.00 57.09 101 TYR A CA 1
ATOM 777 C C . TYR A 1 101 ? 2.418 0.029 -17.220 1.00 57.09 101 TYR A C 1
ATOM 779 O O . TYR A 1 101 ? 3.540 -0.131 -17.696 1.00 57.09 101 TYR A O 1
ATOM 787 N N . ARG A 1 102 ? 2.112 -0.428 -15.992 1.00 60.22 102 ARG A N 1
ATOM 788 C CA . ARG A 1 102 ? 2.977 -1.370 -15.255 1.00 60.22 102 ARG A CA 1
ATOM 789 C C . ARG A 1 102 ? 2.776 -2.761 -15.842 1.00 60.22 102 ARG A C 1
ATOM 791 O O . ARG A 1 102 ? 1.833 -3.456 -15.473 1.00 60.22 102 ARG A O 1
ATOM 798 N N . VAL A 1 103 ? 3.670 -3.174 -16.728 1.00 58.25 103 VAL A N 1
ATOM 799 C CA . VAL A 1 103 ? 3.671 -4.541 -17.255 1.00 58.25 103 VAL A CA 1
ATOM 800 C C . VAL A 1 103 ? 4.418 -5.450 -16.274 1.00 58.25 103 VAL A C 1
ATOM 802 O O . VAL A 1 103 ? 5.610 -5.270 -16.035 1.00 58.25 103 VAL A O 1
ATOM 805 N N . LYS A 1 104 ? 3.727 -6.435 -15.685 1.00 53.47 104 LYS A N 1
ATOM 806 C CA . LYS A 1 104 ? 4.371 -7.583 -15.025 1.00 53.47 104 LYS A CA 1
ATOM 807 C C . LYS A 1 104 ? 4.596 -8.661 -16.084 1.00 53.47 104 LYS A C 1
ATOM 809 O O . LYS A 1 104 ? 3.657 -9.361 -16.449 1.00 53.47 104 LYS A O 1
ATOM 814 N N . LEU A 1 105 ? 5.823 -8.787 -16.583 1.00 58.62 105 LEU A N 1
ATOM 815 C CA . LEU A 1 105 ? 6.189 -9.848 -17.519 1.00 58.62 105 LEU A CA 1
ATOM 816 C C . LEU A 1 105 ? 6.573 -11.109 -16.729 1.00 58.62 105 LEU A C 1
ATOM 818 O O . LEU A 1 105 ? 7.658 -11.179 -16.155 1.00 58.62 105 LEU A O 1
ATOM 822 N N . ASN A 1 106 ? 5.689 -12.108 -16.696 1.00 53.00 106 ASN A N 1
ATOM 823 C CA . ASN A 1 106 ? 6.074 -13.461 -16.297 1.00 53.00 106 ASN A CA 1
ATOM 824 C C . ASN A 1 106 ? 6.882 -14.069 -17.449 1.00 53.00 106 ASN A C 1
ATOM 826 O O . ASN A 1 106 ? 6.313 -14.651 -18.371 1.00 53.00 106 ASN A O 1
ATOM 830 N N . VAL A 1 107 ? 8.209 -13.924 -17.418 1.00 57.97 107 VAL A N 1
ATOM 831 C CA . VAL A 1 107 ? 9.104 -14.666 -18.318 1.00 57.97 107 VAL A CA 1
ATOM 832 C C . VAL A 1 107 ? 9.171 -16.110 -17.825 1.00 57.97 107 VAL A C 1
ATOM 834 O O . VAL A 1 107 ? 10.164 -16.558 -17.260 1.00 57.97 107 VAL A O 1
ATOM 837 N N . ALA A 1 108 ? 8.092 -16.860 -18.033 1.00 54.94 108 ALA A N 1
ATOM 838 C CA . ALA A 1 108 ? 8.223 -18.293 -18.196 1.00 54.94 108 ALA A CA 1
ATOM 839 C C . ALA A 1 108 ? 8.860 -18.475 -19.577 1.00 54.94 108 ALA A C 1
ATOM 841 O O . ALA A 1 108 ? 8.176 -18.468 -20.601 1.00 54.94 108 ALA A O 1
ATOM 842 N N . GLY A 1 109 ? 10.196 -18.542 -19.627 1.00 53.72 109 GLY A N 1
ATOM 843 C CA . GLY A 1 109 ? 10.881 -19.034 -20.820 1.00 53.72 109 GLY A CA 1
ATOM 844 C C . GLY A 1 109 ? 10.229 -20.352 -21.247 1.00 53.72 109 GLY A C 1
ATOM 845 O O . GLY A 1 109 ? 9.651 -21.042 -20.417 1.00 53.72 109 GLY A O 1
ATOM 846 N N . LYS A 1 110 ? 10.296 -20.721 -22.528 1.00 50.94 110 LYS A N 1
ATOM 847 C CA . LYS A 1 110 ? 9.672 -21.941 -23.084 1.00 50.94 110 LYS A CA 1
ATOM 848 C C . LYS A 1 110 ? 10.146 -23.282 -22.461 1.00 50.94 110 LYS A C 1
ATOM 850 O O . LYS A 1 110 ? 9.964 -24.330 -23.070 1.00 50.94 110 LYS A O 1
ATOM 855 N N . GLY A 1 111 ? 10.763 -23.282 -21.282 1.00 53.47 111 GLY A N 1
ATOM 856 C CA . GLY A 1 111 ? 10.902 -24.444 -20.415 1.00 53.47 111 GLY A CA 1
ATOM 857 C C . GLY A 1 111 ? 9.794 -24.435 -19.366 1.00 53.47 111 GLY A C 1
ATOM 858 O O . GLY A 1 111 ? 9.576 -23.425 -18.701 1.00 53.47 111 GLY A O 1
ATOM 859 N N . LYS A 1 112 ? 9.093 -25.565 -19.212 1.00 52.84 112 LYS A N 1
ATOM 860 C CA . LYS A 1 112 ? 8.170 -25.771 -18.090 1.00 52.84 112 LYS A CA 1
ATOM 861 C C . LYS A 1 112 ? 8.887 -25.348 -16.800 1.00 52.84 112 LYS A C 1
ATOM 863 O O . LYS A 1 112 ? 9.982 -25.863 -16.559 1.00 52.84 112 LYS A O 1
ATOM 868 N N . PRO A 1 113 ? 8.326 -24.447 -15.977 1.00 49.75 113 PRO A N 1
ATOM 869 C CA . PRO A 1 113 ? 8.837 -24.286 -14.631 1.00 49.75 113 PRO A CA 1
ATOM 870 C C . P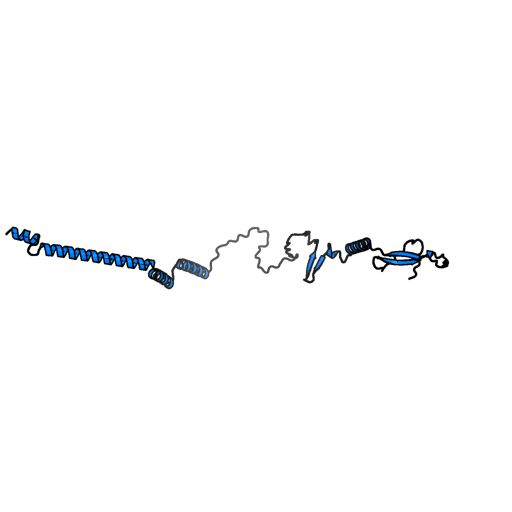RO A 1 113 ? 8.714 -25.659 -13.970 1.00 49.75 113 PRO A C 1
ATOM 872 O O . PRO A 1 113 ? 7.617 -26.197 -13.827 1.00 49.75 113 PRO A O 1
ATOM 875 N N . HIS A 1 114 ? 9.847 -26.275 -13.641 1.00 56.94 114 HIS A N 1
ATOM 876 C CA . HIS A 1 114 ? 9.858 -27.390 -12.710 1.00 56.94 114 HIS A CA 1
ATOM 877 C C . HIS A 1 114 ? 9.555 -26.791 -11.342 1.00 56.94 114 HIS A C 1
ATOM 879 O O . HIS A 1 114 ? 10.451 -26.507 -10.550 1.00 56.94 114 HIS A O 1
ATOM 885 N N . GLU A 1 115 ? 8.275 -26.511 -11.105 1.00 49.34 115 GLU A N 1
ATOM 886 C CA . GLU A 1 115 ? 7.773 -26.322 -9.760 1.00 49.34 115 GLU A CA 1
ATOM 887 C C . GLU A 1 115 ? 8.173 -27.577 -8.985 1.00 49.34 115 GLU A C 1
ATOM 889 O O . GLU A 1 115 ? 7.828 -28.698 -9.364 1.00 49.34 115 GLU A O 1
ATOM 894 N N . ALA A 1 116 ? 8.973 -27.401 -7.935 1.00 48.03 116 ALA A N 1
ATOM 895 C CA . ALA A 1 116 ? 9.244 -28.451 -6.969 1.00 48.03 116 ALA A CA 1
ATOM 896 C C . ALA A 1 116 ? 7.944 -28.707 -6.192 1.00 48.03 116 ALA A C 1
ATOM 898 O O . ALA A 1 116 ? 7.734 -28.195 -5.096 1.00 48.03 116 ALA A O 1
ATOM 899 N N . GLY A 1 117 ? 7.035 -29.442 -6.824 1.00 51.19 117 GLY A N 1
ATOM 900 C CA . GLY A 1 117 ? 5.710 -29.773 -6.333 1.00 51.19 117 GLY A CA 1
ATOM 901 C C . GLY A 1 117 ? 5.286 -31.115 -6.915 1.00 51.19 117 GLY A C 1
ATOM 902 O O . GLY A 1 117 ? 5.342 -31.337 -8.123 1.00 51.19 117 GLY A O 1
ATOM 903 N N . MET A 1 118 ? 4.903 -32.041 -6.042 1.00 50.38 118 MET A N 1
ATOM 904 C CA . MET A 1 118 ? 4.454 -33.375 -6.425 1.00 50.38 118 MET A CA 1
ATOM 905 C C . MET A 1 118 ? 3.050 -33.249 -7.026 1.00 50.38 118 MET A C 1
ATOM 907 O O . MET A 1 118 ? 2.076 -33.054 -6.302 1.00 50.38 118 MET A O 1
ATOM 911 N N . THR A 1 119 ? 2.944 -33.296 -8.353 1.00 50.06 119 THR A N 1
ATOM 912 C CA . THR A 1 119 ? 1.648 -33.295 -9.042 1.00 50.06 119 THR A CA 1
ATOM 913 C C . THR A 1 119 ? 1.200 -34.741 -9.258 1.00 50.06 119 THR A C 1
ATOM 915 O O . THR A 1 119 ? 1.936 -35.557 -9.806 1.00 50.06 119 THR A O 1
ATOM 918 N N . LEU A 1 120 ? 0.003 -35.082 -8.776 1.00 51.38 120 LEU A N 1
ATOM 919 C CA . LEU A 1 120 ? -0.659 -36.358 -9.057 1.00 51.38 120 LEU A CA 1
ATOM 920 C C . LEU A 1 120 ? -1.657 -36.111 -10.191 1.00 51.38 120 LEU A C 1
ATOM 922 O O . LEU A 1 120 ? -2.736 -35.569 -9.962 1.00 51.38 120 LEU A O 1
ATOM 926 N N . GLY A 1 121 ? -1.267 -36.449 -11.419 1.00 57.66 121 GLY A N 1
ATOM 927 C CA . GLY A 1 121 ? -2.125 -36.394 -12.603 1.00 57.66 121 GLY A CA 1
ATOM 928 C C . GLY A 1 121 ? -2.394 -37.796 -13.144 1.00 57.66 121 GLY A C 1
ATOM 929 O O . GLY A 1 121 ? -1.506 -38.644 -13.123 1.00 57.66 121 GLY A O 1
ATOM 930 N N . VAL A 1 122 ? -3.616 -38.041 -13.618 1.00 58.19 122 VAL A N 1
ATOM 931 C CA . VAL A 1 122 ? -3.972 -39.253 -14.372 1.00 58.19 122 VAL A CA 1
ATOM 932 C C . VAL A 1 122 ? -3.668 -39.004 -15.847 1.00 58.19 122 VAL A C 1
ATOM 934 O O . VAL A 1 122 ? -4.100 -37.996 -16.402 1.00 58.19 122 VAL A O 1
ATOM 937 N N . GLU A 1 123 ? -2.918 -39.907 -16.475 1.00 51.00 123 GLU A N 1
ATOM 938 C CA . GLU A 1 123 ? -2.531 -39.809 -17.884 1.00 51.00 123 GLU A CA 1
ATOM 939 C C . GLU A 1 123 ? -3.470 -40.677 -18.745 1.00 51.00 123 GLU A C 1
ATOM 941 O O . GLU A 1 123 ? -3.545 -41.891 -18.560 1.00 51.00 123 GLU A O 1
ATOM 946 N N . GLY A 1 124 ? -4.222 -40.047 -19.656 1.00 60.66 124 GLY A N 1
ATOM 947 C CA . GLY A 1 124 ? -5.121 -40.714 -20.612 1.00 60.66 124 GLY 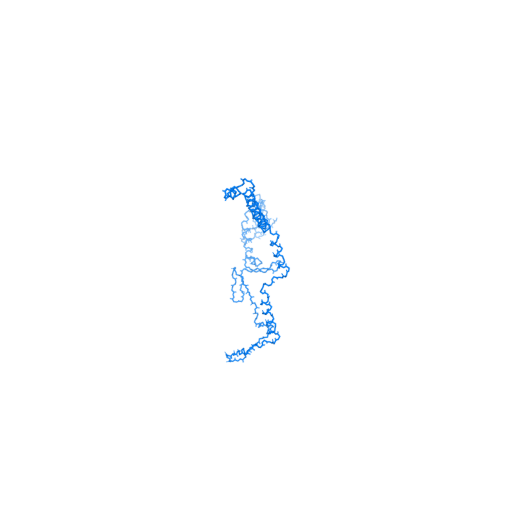A CA 1
ATOM 948 C C . GLY A 1 124 ? -6.498 -40.049 -20.764 1.00 60.66 124 GLY A C 1
ATOM 949 O O . GLY A 1 124 ? -6.890 -39.208 -19.959 1.00 60.66 124 GLY A O 1
ATOM 950 N N . GLU A 1 125 ? -7.263 -40.448 -21.789 1.00 58.62 125 GLU A N 1
ATOM 951 C CA . GLU A 1 125 ? -8.614 -39.933 -22.115 1.00 58.62 125 GLU A CA 1
ATOM 952 C C . GLU A 1 125 ? -9.729 -40.413 -21.157 1.00 58.62 125 GLU A C 1
ATOM 954 O O . GLU A 1 125 ? -10.901 -40.509 -21.521 1.00 58.62 125 GLU A O 1
ATOM 959 N N . HIS A 1 126 ? -9.401 -40.696 -19.898 1.00 53.66 126 HIS A N 1
ATOM 960 C CA . HIS A 1 126 ? -10.401 -40.981 -18.873 1.00 53.66 126 HIS A CA 1
ATOM 961 C C . HIS A 1 126 ? -10.766 -39.678 -18.158 1.00 53.66 126 HIS A C 1
ATOM 963 O O . HIS A 1 126 ? -10.187 -39.307 -17.141 1.00 53.66 126 HIS A O 1
ATOM 969 N N . SER A 1 127 ? -11.757 -38.969 -18.698 1.00 59.44 127 SER A N 1
ATOM 970 C CA . SER A 1 127 ? -12.244 -37.664 -18.224 1.00 59.44 127 SER A CA 1
ATOM 971 C C . SER A 1 127 ? -13.010 -37.693 -16.890 1.00 59.44 127 SER A C 1
ATOM 973 O O . SER A 1 127 ? -13.725 -36.744 -16.567 1.00 59.44 127 SER A O 1
ATOM 975 N N . LYS A 1 128 ? -12.870 -38.746 -16.077 1.00 57.44 128 LYS A N 1
ATOM 976 C CA . LYS A 1 128 ? -13.530 -38.814 -14.771 1.00 57.44 128 LYS A CA 1
ATOM 977 C C . LYS A 1 128 ? -12.653 -39.492 -13.724 1.00 57.44 128 LYS A C 1
ATOM 9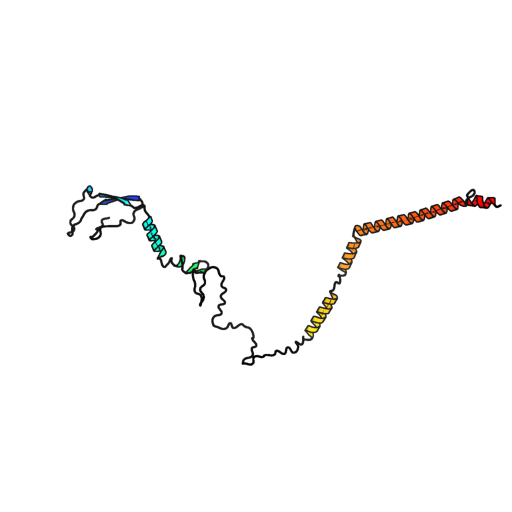79 O O . LYS A 1 128 ? -12.601 -40.714 -13.634 1.00 57.44 128 LYS A O 1
ATOM 984 N N . VAL A 1 129 ? -12.003 -38.676 -12.898 1.00 57.88 129 VAL A N 1
ATOM 985 C CA . VAL A 1 129 ? -11.449 -39.114 -11.614 1.00 57.88 129 VAL A CA 1
ATOM 986 C C . VAL A 1 129 ? -12.513 -38.833 -10.555 1.00 57.88 129 VAL A C 1
ATOM 988 O O . VAL A 1 129 ? -12.695 -37.693 -10.132 1.00 57.88 129 VAL A O 1
ATOM 991 N N . GLU A 1 130 ? -13.269 -39.857 -10.158 1.00 57.47 130 GLU A N 1
ATOM 992 C CA . GLU A 1 130 ? -14.084 -39.781 -8.945 1.00 57.47 130 GLU A CA 1
ATOM 993 C C . GLU A 1 130 ? -13.162 -39.978 -7.745 1.00 57.47 130 GLU A C 1
ATOM 995 O O . GLU A 1 130 ? -12.770 -41.092 -7.402 1.00 57.47 130 GLU A O 1
ATOM 1000 N N . PHE A 1 131 ? -12.804 -38.874 -7.094 1.00 58.19 131 PHE A N 1
ATOM 1001 C CA . PHE A 1 131 ? -12.260 -38.937 -5.749 1.00 58.19 131 PHE A CA 1
ATOM 1002 C C . PHE A 1 131 ? -13.401 -39.337 -4.817 1.00 58.19 131 PHE A C 1
ATOM 1004 O O . PHE A 1 131 ? -14.158 -38.493 -4.336 1.00 58.19 131 PHE A O 1
ATOM 1011 N N . LEU A 1 132 ? -13.533 -40.637 -4.561 1.00 59.31 132 LEU A N 1
ATOM 1012 C CA . LEU A 1 132 ? -14.235 -41.112 -3.381 1.00 59.31 132 LEU A CA 1
ATOM 1013 C C . LEU A 1 132 ? -13.428 -40.608 -2.184 1.00 59.31 132 LEU A C 1
ATOM 1015 O O . LEU A 1 132 ? -12.466 -41.238 -1.751 1.00 59.31 132 LEU A O 1
ATOM 1019 N N . ALA A 1 133 ? -13.793 -39.437 -1.664 1.00 58.28 133 ALA A N 1
ATOM 1020 C CA . ALA A 1 133 ? -13.418 -39.020 -0.322 1.00 58.28 133 ALA A CA 1
ATOM 1021 C C . ALA A 1 133 ? -14.159 -39.929 0.669 1.00 58.28 133 ALA A C 1
ATOM 1023 O O . ALA A 1 133 ? -15.035 -39.490 1.413 1.00 58.28 133 ALA A O 1
ATOM 1024 N N . ASP A 1 134 ? -13.854 -41.225 0.632 1.00 54.88 134 ASP A N 1
ATOM 1025 C CA . ASP A 1 134 ? -14.400 -42.199 1.554 1.00 54.88 134 ASP A CA 1
ATOM 1026 C C . ASP A 1 134 ? -13.652 -42.023 2.873 1.00 54.88 134 ASP A C 1
ATOM 1028 O O . ASP A 1 134 ? -12.646 -42.662 3.163 1.00 54.88 134 ASP A O 1
ATOM 1032 N N . ARG A 1 135 ? -14.130 -41.028 3.626 1.00 53.50 135 ARG A N 1
ATOM 1033 C CA . ARG A 1 135 ? -13.768 -40.702 5.003 1.00 53.50 135 ARG A CA 1
ATOM 1034 C C . ARG A 1 135 ? -12.277 -40.443 5.221 1.00 53.50 135 ARG A C 1
ATOM 1036 O O . ARG A 1 135 ? -11.486 -41.352 5.460 1.00 53.50 135 ARG A O 1
ATOM 1043 N N . PHE A 1 136 ? -11.932 -39.169 5.393 1.00 55.69 136 PHE A N 1
ATOM 1044 C CA . PHE A 1 136 ? -10.833 -38.815 6.290 1.00 55.69 136 PHE A CA 1
ATOM 1045 C C . PHE A 1 136 ? -11.135 -39.420 7.671 1.00 55.69 136 PHE A C 1
ATOM 1047 O O . PHE A 1 136 ? -11.878 -38.846 8.466 1.00 55.69 136 PHE A O 1
ATOM 1054 N N . LYS A 1 137 ? -10.606 -40.613 7.964 1.00 58.91 137 LYS A N 1
ATOM 1055 C CA . LYS A 1 137 ? -10.522 -41.100 9.339 1.00 58.91 137 LYS A CA 1
ATOM 1056 C C . LYS A 1 137 ? -9.568 -40.148 10.049 1.00 58.91 137 LYS A C 1
ATOM 1058 O O . LYS A 1 137 ? -8.353 -40.257 9.905 1.00 58.91 137 LYS A O 1
ATOM 1063 N N . VAL A 1 138 ? -10.129 -39.193 10.785 1.00 54.59 138 VAL A N 1
ATOM 1064 C CA . VAL A 1 138 ? -9.385 -38.416 11.772 1.00 54.59 138 VAL A CA 1
ATOM 1065 C C . VAL A 1 138 ? -8.724 -39.439 12.694 1.00 54.59 138 VAL A C 1
ATOM 1067 O O . VAL A 1 138 ? -9.407 -40.240 13.332 1.00 54.59 138 VAL A O 1
ATOM 1070 N N . HIS A 1 139 ? -7.393 -39.490 12.669 1.00 61.84 139 HIS A N 1
ATOM 1071 C CA . HIS A 1 139 ? -6.606 -40.368 13.528 1.00 61.84 139 HIS A CA 1
ATOM 1072 C C . HIS A 1 139 ? -7.034 -40.133 14.984 1.00 61.84 139 HIS A C 1
ATOM 1074 O O . HIS A 1 139 ? -7.250 -38.987 15.372 1.00 61.84 139 HIS A O 1
ATOM 1080 N N . GLU A 1 140 ? -7.174 -41.189 15.785 1.00 58.97 140 GLU A N 1
ATOM 1081 C CA . GLU A 1 140 ? -7.807 -41.154 17.117 1.00 58.97 140 GLU A CA 1
ATOM 1082 C C . GLU A 1 140 ? -7.253 -40.032 18.022 1.00 58.97 140 GLU A C 1
ATOM 1084 O O . GLU A 1 140 ? -7.999 -39.325 18.700 1.00 58.97 140 GLU A O 1
ATOM 1089 N N . ALA A 1 141 ? -5.945 -39.771 17.912 1.00 59.88 141 ALA A N 1
ATOM 1090 C CA . ALA A 1 141 ? -5.260 -38.663 18.577 1.00 59.88 141 ALA A CA 1
ATOM 1091 C C . ALA A 1 141 ? -5.844 -37.274 18.243 1.00 59.88 141 ALA A C 1
ATOM 1093 O O . ALA A 1 141 ? -6.023 -36.449 19.133 1.00 59.88 141 ALA A O 1
ATOM 1094 N N . ALA A 1 142 ? -6.179 -37.005 16.980 1.00 56.66 142 ALA A N 1
ATOM 1095 C CA . ALA A 1 142 ? -6.769 -35.735 16.565 1.00 56.66 142 ALA A CA 1
ATOM 1096 C C . ALA A 1 142 ? -8.237 -35.609 17.006 1.00 56.66 142 ALA A C 1
ATOM 1098 O O . ALA A 1 142 ? -8.675 -34.510 17.339 1.00 56.66 142 ALA A O 1
ATOM 1099 N N . SER A 1 143 ? -8.974 -36.722 17.098 1.00 59.50 143 SER A N 1
ATOM 1100 C CA . SER A 1 143 ? -10.341 -36.724 17.636 1.00 59.50 143 SER A CA 1
ATOM 1101 C C . SER A 1 143 ? -10.34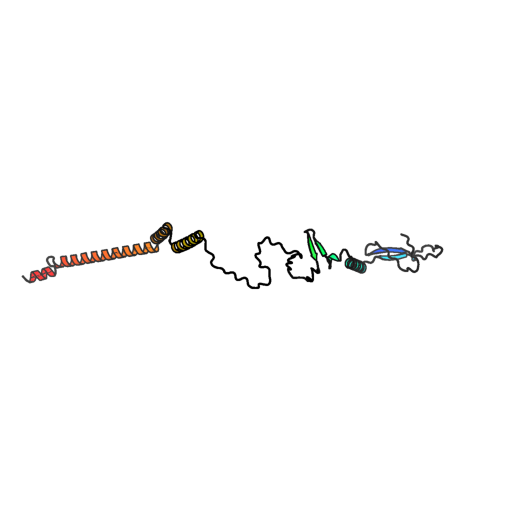8 -36.380 19.131 1.00 59.50 143 SER A C 1
ATOM 1103 O O . SER A 1 143 ? -11.143 -35.548 19.560 1.00 59.50 143 SER A O 1
ATOM 1105 N N . SER A 1 144 ? -9.392 -36.923 19.895 1.00 63.00 144 SER A N 1
ATOM 1106 C CA . SER A 1 144 ? -9.177 -36.578 21.309 1.00 63.00 144 SER A CA 1
ATOM 1107 C C . SER A 1 144 ? -8.763 -35.112 21.508 1.00 63.00 144 SER A C 1
ATOM 1109 O O . SER A 1 144 ? -9.207 -34.465 22.456 1.00 63.00 144 SER A O 1
ATOM 1111 N N . ILE A 1 145 ? -7.953 -34.549 20.604 1.00 66.94 145 ILE A N 1
ATOM 1112 C CA . ILE A 1 145 ? -7.563 -33.130 20.654 1.00 66.94 145 ILE A CA 1
ATOM 1113 C C . ILE A 1 145 ? -8.763 -32.219 20.375 1.00 66.94 145 ILE A C 1
ATOM 1115 O O . ILE A 1 145 ? -8.938 -31.225 21.076 1.00 66.94 145 ILE A O 1
ATOM 1119 N N . ILE A 1 146 ? -9.605 -32.555 19.392 1.00 63.84 146 ILE A N 1
ATOM 1120 C CA . ILE A 1 146 ? -10.805 -31.772 19.062 1.00 63.84 146 ILE A CA 1
ATOM 1121 C C . ILE A 1 146 ? -11.839 -31.870 20.187 1.00 63.84 146 ILE A C 1
ATOM 1123 O O . ILE A 1 146 ? -12.391 -30.849 20.588 1.00 63.84 146 ILE A O 1
ATOM 1127 N N . GLU A 1 147 ? -12.068 -33.058 20.746 1.00 66.31 147 GLU A N 1
ATOM 1128 C CA . GLU A 1 147 ? -12.978 -33.247 21.880 1.00 66.31 147 GLU A CA 1
ATOM 1129 C C . GLU A 1 147 ? -12.487 -32.497 23.125 1.00 66.31 147 GLU A C 1
ATOM 1131 O O . GLU A 1 147 ? -13.262 -31.771 23.749 1.00 66.31 147 GLU A O 1
ATOM 1136 N N . ASN A 1 148 ? -11.186 -32.561 23.430 1.00 63.84 148 ASN A N 1
ATOM 1137 C CA . ASN A 1 148 ? -10.599 -31.752 24.493 1.00 63.84 148 ASN A CA 1
ATOM 1138 C C . ASN A 1 148 ? -10.728 -30.260 24.195 1.00 63.84 148 ASN A C 1
ATOM 1140 O O . ASN A 1 148 ? -11.131 -29.518 25.081 1.00 63.84 148 ASN A O 1
ATOM 1144 N N . ALA A 1 149 ? -10.454 -29.791 22.978 1.00 58.03 149 ALA A N 1
ATOM 1145 C CA . ALA A 1 149 ? -10.595 -28.380 22.625 1.00 58.03 149 ALA A CA 1
ATOM 1146 C C . ALA A 1 149 ? -12.051 -27.899 22.761 1.00 58.03 149 ALA A C 1
ATOM 1148 O O . ALA A 1 149 ? -12.293 -26.835 23.330 1.00 58.03 149 ALA A O 1
ATOM 1149 N N . VAL A 1 150 ? -13.030 -28.702 22.330 1.00 61.97 150 VAL A N 1
ATOM 1150 C CA . VAL A 1 150 ? -14.465 -28.408 22.464 1.00 61.97 150 VAL A CA 1
ATOM 1151 C C . VAL A 1 150 ? -14.891 -28.416 23.933 1.00 61.97 150 VAL A C 1
ATOM 1153 O O . VAL A 1 150 ? -15.521 -27.456 24.380 1.00 61.97 150 VAL A O 1
ATOM 1156 N N . ALA A 1 151 ? -14.478 -29.408 24.724 1.00 62.22 151 ALA A N 1
ATOM 1157 C CA . ALA A 1 151 ? -14.723 -29.451 26.166 1.00 62.22 151 ALA A CA 1
ATOM 1158 C C . ALA A 1 151 ? -14.054 -28.278 26.904 1.00 62.22 151 ALA A C 1
ATOM 1160 O O . ALA A 1 151 ? -14.640 -27.703 27.824 1.00 62.22 151 ALA A O 1
ATOM 1161 N N . THR A 1 152 ? -12.860 -27.871 26.468 1.00 58.47 152 THR A N 1
ATOM 1162 C CA . THR A 1 152 ? -12.131 -26.717 27.008 1.00 58.47 152 THR A CA 1
ATOM 1163 C C . THR A 1 152 ? -12.838 -25.416 26.636 1.00 58.47 152 THR A C 1
ATOM 1165 O O . THR A 1 152 ? -12.998 -24.568 27.509 1.00 58.47 152 THR A O 1
ATOM 1168 N N . SER A 1 153 ? -13.360 -25.283 25.409 1.00 57.38 153 SER A N 1
ATOM 1169 C CA . SER A 1 153 ? -14.150 -24.129 24.942 1.00 57.38 153 SER A CA 1
ATOM 1170 C C . SER A 1 153 ? -15.501 -23.997 25.665 1.00 57.38 153 SER A C 1
ATOM 1172 O O . SER A 1 153 ? -15.902 -22.903 26.062 1.00 57.38 153 SER A O 1
ATOM 1174 N N . ALA A 1 154 ? -16.171 -25.121 25.945 1.00 58.06 154 ALA A N 1
ATOM 1175 C CA . ALA A 1 154 ? -17.404 -25.158 26.727 1.00 58.06 154 ALA A CA 1
ATOM 1176 C C . ALA A 1 154 ? -17.154 -24.840 28.215 1.00 58.06 154 ALA A C 1
ATOM 1178 O O . ALA A 1 154 ? -17.964 -24.154 28.838 1.00 58.06 154 ALA A O 1
ATOM 1179 N N . LYS A 1 155 ? -16.007 -25.259 28.780 1.00 56.53 155 LYS A N 1
ATOM 1180 C CA . LYS A 1 155 ? -15.549 -24.860 30.128 1.00 56.53 155 LYS A CA 1
ATOM 1181 C C . LYS A 1 155 ? -15.049 -23.413 30.212 1.00 56.53 155 LYS A C 1
ATOM 1183 O O . LYS A 1 155 ? -15.087 -22.841 31.299 1.00 56.53 155 LYS A O 1
ATOM 1188 N N . THR A 1 156 ? -14.602 -22.816 29.106 1.00 50.97 156 THR A N 1
ATOM 1189 C CA . THR A 1 156 ? -14.143 -21.412 29.030 1.00 50.97 156 THR A CA 1
ATOM 1190 C C . THR A 1 156 ? -15.250 -20.428 28.661 1.00 50.97 156 THR A C 1
ATOM 1192 O O . THR A 1 156 ? -14.987 -19.250 28.425 1.00 50.97 156 THR A O 1
ATOM 1195 N N . LYS A 1 157 ? -16.518 -20.848 28.737 1.00 54.53 157 LYS A N 1
ATOM 1196 C CA . LYS A 1 157 ? -17.645 -19.920 28.852 1.00 54.53 157 LYS A CA 1
ATOM 1197 C C . LYS A 1 157 ? -17.605 -19.257 30.244 1.00 54.53 157 LYS A C 1
ATOM 1199 O O . LYS A 1 157 ? -18.274 -19.679 31.177 1.00 54.53 157 LYS A O 1
ATOM 1204 N N . ILE A 1 158 ? -16.777 -18.216 30.369 1.00 58.94 158 ILE A N 1
ATOM 1205 C CA . ILE A 1 158 ? -16.849 -17.167 31.401 1.00 58.94 158 ILE A CA 1
ATOM 1206 C C . ILE A 1 158 ? -16.718 -17.678 32.852 1.00 58.94 158 ILE A C 1
ATOM 1208 O O . ILE A 1 158 ? -17.514 -17.337 33.725 1.00 58.94 158 ILE A O 1
ATOM 1212 N N . ARG A 1 159 ? -15.698 -18.481 33.172 1.00 60.19 159 ARG A N 1
ATOM 1213 C CA . ARG A 1 159 ? -15.281 -18.584 34.580 1.00 60.19 159 ARG A CA 1
ATOM 1214 C C . ARG A 1 159 ? -14.361 -17.408 34.886 1.00 60.19 159 ARG A C 1
ATOM 1216 O O . ARG A 1 159 ? -13.195 -17.435 34.512 1.00 60.19 159 ARG A O 1
ATOM 1223 N N . LEU A 1 160 ? -14.898 -16.379 35.546 1.00 69.31 160 LEU A N 1
ATOM 1224 C CA . LEU A 1 160 ? -14.077 -15.381 36.236 1.00 69.31 160 LEU A CA 1
ATOM 1225 C C . LEU A 1 160 ? -13.145 -16.151 37.182 1.00 69.31 160 LEU A C 1
ATOM 1227 O O . LEU A 1 160 ? -13.626 -16.983 37.960 1.00 69.31 160 LEU A O 1
ATOM 1231 N N . GLY A 1 161 ? -11.832 -15.932 37.074 1.00 78.94 161 GLY A N 1
ATOM 1232 C CA . GLY A 1 161 ? -10.872 -16.482 38.033 1.00 78.94 161 GLY A CA 1
ATOM 1233 C C . GLY A 1 161 ? -11.228 -16.031 39.450 1.00 78.94 161 GLY A C 1
ATOM 1234 O O . GLY A 1 161 ? -11.906 -15.016 39.620 1.00 78.94 161 GLY A O 1
ATOM 1235 N N . ASP A 1 162 ? -10.809 -16.778 40.470 1.00 83.75 162 ASP A N 1
ATOM 1236 C CA . ASP A 1 162 ? -11.171 -16.455 41.858 1.00 83.75 162 ASP A CA 1
ATOM 1237 C C . ASP A 1 162 ? -10.684 -15.056 42.269 1.00 83.75 162 ASP A C 1
ATOM 1239 O O . ASP A 1 162 ? -11.415 -14.326 42.933 1.00 83.75 162 ASP A O 1
ATOM 1243 N N . GLU A 1 163 ? -9.539 -14.618 41.739 1.00 80.50 163 GLU A N 1
ATOM 1244 C CA . GLU A 1 163 ? -9.034 -13.244 41.865 1.00 80.50 163 GLU A CA 1
ATOM 1245 C C . GLU A 1 163 ? -10.006 -12.202 41.296 1.00 80.50 163 GLU A C 1
ATOM 1247 O O . GLU A 1 163 ? -10.273 -11.182 41.925 1.00 80.50 163 GLU A O 1
ATOM 1252 N N . MET A 1 164 ? -10.598 -12.463 40.127 1.00 87.00 164 MET A N 1
ATOM 1253 C CA . MET A 1 164 ? -11.525 -11.526 39.495 1.00 87.00 164 MET A CA 1
ATOM 1254 C C . MET A 1 164 ? -12.888 -11.510 40.194 1.00 87.00 164 MET A C 1
ATOM 1256 O O . MET A 1 164 ? -13.522 -10.461 40.272 1.00 87.00 164 MET A O 1
ATOM 1260 N N . LYS A 1 165 ? -13.329 -12.645 40.755 1.00 87.31 165 LYS A N 1
ATOM 1261 C CA . LYS A 1 165 ? -14.506 -12.668 41.639 1.00 87.31 165 LYS A CA 1
ATOM 1262 C C . LYS A 1 165 ? -14.267 -11.809 42.876 1.00 87.31 165 LYS A C 1
ATOM 1264 O O . LYS A 1 165 ? -15.138 -11.019 43.227 1.00 87.31 165 LYS A O 1
ATOM 1269 N N . GLN A 1 166 ? -13.098 -11.944 43.499 1.00 89.00 166 GLN A N 1
ATOM 1270 C CA . GLN A 1 166 ? -12.745 -11.171 44.683 1.00 89.00 166 GLN A CA 1
ATOM 1271 C C . GLN A 1 166 ? -12.642 -9.675 44.365 1.00 89.00 166 GLN A C 1
ATOM 1273 O O . GLN A 1 166 ? -13.259 -8.876 45.057 1.00 89.00 166 GLN A O 1
ATOM 1278 N N . ALA A 1 167 ? -12.003 -9.300 43.254 1.00 88.19 167 ALA A N 1
ATOM 1279 C CA . ALA A 1 167 ? -11.896 -7.905 42.825 1.00 88.19 167 ALA A CA 1
ATOM 1280 C C . ALA A 1 167 ? -13.262 -7.246 42.569 1.00 88.19 167 ALA A C 1
ATOM 1282 O O . ALA A 1 167 ? -13.463 -6.082 42.906 1.00 88.19 167 ALA A O 1
ATOM 1283 N N . ILE A 1 168 ? -14.224 -7.983 41.998 1.00 89.62 168 ILE A N 1
ATOM 1284 C CA . ILE A 1 168 ? -15.595 -7.480 41.825 1.00 89.62 168 ILE A CA 1
ATOM 1285 C C . ILE A 1 168 ? -16.270 -7.275 43.188 1.00 89.62 168 ILE A C 1
ATOM 1287 O O . ILE A 1 168 ? -16.943 -6.267 43.386 1.00 89.62 168 ILE A O 1
ATOM 1291 N N . ILE A 1 169 ? -16.088 -8.203 44.132 1.00 92.25 169 ILE A N 1
ATOM 1292 C CA . ILE A 1 169 ? -16.637 -8.083 45.491 1.00 92.25 169 ILE A CA 1
ATOM 1293 C C . ILE A 1 169 ? -16.033 -6.877 46.220 1.00 92.25 169 ILE A C 1
ATOM 1295 O O . ILE A 1 169 ? -16.777 -6.106 46.829 1.00 92.25 169 ILE A O 1
ATOM 1299 N N . ASP A 1 170 ? -14.718 -6.695 46.133 1.00 92.88 170 ASP A N 1
ATOM 1300 C CA . ASP A 1 170 ? -14.010 -5.589 46.776 1.00 92.88 170 ASP A CA 1
ATOM 1301 C C . ASP A 1 170 ? -14.441 -4.248 46.169 1.00 92.88 170 ASP A C 1
ATOM 1303 O O . ASP A 1 170 ? -14.831 -3.349 46.907 1.00 92.88 170 ASP A O 1
ATOM 1307 N N . ALA A 1 171 ? -14.539 -4.147 44.839 1.00 93.50 171 ALA A N 1
ATOM 1308 C CA . ALA A 1 171 ? -15.019 -2.940 44.161 1.00 93.50 171 ALA A CA 1
ATOM 1309 C C . ALA A 1 171 ? -16.456 -2.552 44.554 1.00 93.50 171 ALA A C 1
ATOM 1311 O O . ALA A 1 171 ? -16.782 -1.370 44.660 1.00 93.50 171 ALA A O 1
ATOM 1312 N N . VAL A 1 172 ? -17.334 -3.537 44.777 1.00 93.69 172 VAL A N 1
ATOM 1313 C CA . VAL A 1 172 ? -18.699 -3.281 45.262 1.00 93.69 172 VAL A CA 1
ATOM 1314 C C . VAL A 1 172 ? -18.679 -2.811 46.716 1.00 93.69 172 VAL A C 1
ATOM 1316 O O . VAL A 1 172 ? -19.405 -1.882 47.065 1.00 93.69 172 VAL A O 1
ATOM 1319 N N . ARG A 1 173 ? -17.845 -3.425 47.561 1.00 88.69 173 ARG A N 1
ATOM 1320 C CA . ARG A 1 173 ? -17.716 -3.072 48.981 1.00 88.69 173 ARG A CA 1
ATOM 1321 C C . ARG A 1 173 ? -17.108 -1.682 49.183 1.00 88.69 173 ARG A C 1
ATOM 1323 O O . ARG A 1 173 ? -17.555 -0.960 50.066 1.00 88.69 173 ARG A O 1
ATOM 1330 N N . GLU A 1 174 ? -16.120 -1.322 48.373 1.00 91.81 174 GLU A N 1
ATOM 1331 C CA . GLU A 1 174 ? -15.426 -0.028 48.402 1.00 91.81 174 GLU A CA 1
ATOM 1332 C C . GLU A 1 174 ? -16.181 1.075 47.643 1.00 91.81 174 GLU A C 1
ATOM 1334 O O . GLU A 1 174 ? -15.744 2.221 47.610 1.00 91.81 174 GLU A O 1
ATOM 1339 N N . SER A 1 175 ? -17.331 0.763 47.039 1.00 95.69 175 SER A N 1
ATOM 1340 C CA . SER A 1 175 ? -18.141 1.757 46.342 1.00 95.69 175 SER A CA 1
ATOM 1341 C C . SER A 1 175 ? -18.722 2.788 47.314 1.00 95.69 175 SER A C 1
ATOM 1343 O O . SER A 1 175 ? -19.552 2.457 48.165 1.00 95.69 175 SER A O 1
ATOM 1345 N N . ASP A 1 176 ? -18.387 4.064 47.105 1.00 94.81 176 ASP A N 1
ATOM 1346 C CA . ASP A 1 176 ? -18.942 5.200 47.859 1.00 94.81 176 ASP A CA 1
ATOM 1347 C C . ASP A 1 176 ? -20.480 5.211 47.875 1.00 94.81 176 ASP A C 1
ATOM 1349 O O . ASP A 1 176 ? -21.113 5.560 48.875 1.00 94.81 176 ASP A O 1
ATOM 1353 N N . LEU A 1 177 ? -21.105 4.794 46.767 1.00 93.69 177 LEU A N 1
ATOM 1354 C CA . LEU A 1 177 ? -22.560 4.720 46.650 1.00 93.69 177 LEU A CA 1
ATOM 1355 C C . LEU A 1 177 ? -23.134 3.632 47.566 1.00 93.69 177 LEU A C 1
ATOM 1357 O O . LEU A 1 177 ? -24.142 3.868 48.233 1.00 93.69 177 LEU A O 1
ATOM 1361 N N . PHE A 1 178 ? -22.488 2.464 47.630 1.00 94.88 178 PHE A N 1
ATOM 1362 C CA . PHE A 1 178 ? -22.908 1.369 48.504 1.00 94.88 178 PHE A CA 1
ATOM 1363 C C . PHE A 1 178 ? -22.713 1.731 49.982 1.00 94.88 178 PHE A C 1
ATOM 1365 O O . PHE A 1 178 ? -23.625 1.535 50.786 1.00 94.88 178 PHE A O 1
ATOM 1372 N N . ALA A 1 179 ? -21.584 2.360 50.325 1.00 93.38 179 ALA A N 1
ATOM 1373 C CA . ALA A 1 179 ? -21.328 2.880 51.668 1.00 93.38 179 ALA A CA 1
ATOM 1374 C C . ALA A 1 179 ? -22.374 3.929 52.095 1.00 93.38 179 ALA A C 1
ATOM 1376 O O . ALA A 1 179 ? -22.904 3.871 53.207 1.00 93.38 179 ALA A O 1
ATOM 1377 N N . SER A 1 180 ? -22.737 4.855 51.199 1.00 95.12 180 SER A N 1
ATOM 1378 C CA . SER A 1 180 ? -23.776 5.861 51.459 1.00 95.12 180 SER A CA 1
ATOM 1379 C C . SER A 1 180 ? -25.159 5.237 51.673 1.00 95.12 180 SER A C 1
ATOM 1381 O O . SER A 1 180 ? -25.913 5.685 52.541 1.00 95.12 180 SER A O 1
ATOM 1383 N N . LEU A 1 181 ? -25.507 4.199 50.904 1.00 95.75 181 LEU A N 1
ATOM 1384 C CA . LEU A 1 181 ? -26.766 3.472 51.080 1.00 95.75 181 LEU A CA 1
ATOM 1385 C C . LEU A 1 181 ? -26.816 2.737 52.420 1.00 95.75 181 LEU A C 1
ATOM 1387 O O . LEU A 1 181 ? -27.828 2.836 53.113 1.00 95.75 181 LEU A O 1
ATOM 1391 N N . LEU A 1 182 ? -25.732 2.062 52.808 1.00 94.19 182 LEU A N 1
ATOM 1392 C CA . LEU A 1 182 ? -25.639 1.378 54.097 1.00 94.19 182 LEU A CA 1
ATOM 1393 C C . LEU A 1 182 ? -25.836 2.359 55.262 1.00 94.19 182 LEU A C 1
ATOM 1395 O O . LEU A 1 182 ? -26.716 2.153 56.093 1.00 94.19 182 LEU A O 1
ATOM 1399 N N . ALA A 1 183 ? -25.124 3.491 55.251 1.00 94.44 183 ALA A N 1
ATOM 1400 C CA . ALA A 1 183 ? -25.255 4.520 56.283 1.00 94.44 183 ALA A CA 1
ATOM 1401 C C . ALA A 1 183 ? -26.685 5.087 56.390 1.00 94.44 183 ALA A C 1
ATOM 1403 O O . ALA A 1 183 ? -27.166 5.384 57.485 1.00 94.44 183 ALA A O 1
ATOM 1404 N N . LYS A 1 184 ? -27.397 5.224 55.261 1.00 96.44 184 LYS A N 1
ATOM 1405 C CA . LYS A 1 184 ? -28.806 5.651 55.255 1.00 96.44 184 LYS A CA 1
ATOM 1406 C C . LYS A 1 184 ? -29.733 4.596 55.857 1.00 96.44 184 LYS A C 1
ATOM 1408 O O . LYS A 1 184 ? -30.645 4.968 56.593 1.00 96.44 184 LYS A O 1
ATOM 1413 N N . ILE A 1 185 ? -29.510 3.315 55.563 1.00 96.69 185 ILE A N 1
ATOM 1414 C CA . ILE A 1 185 ? -30.281 2.204 56.143 1.00 96.69 185 ILE A CA 1
ATOM 1415 C C . ILE A 1 185 ? -30.056 2.132 57.656 1.00 96.69 185 ILE A C 1
ATOM 1417 O O . ILE A 1 185 ? -31.023 2.006 58.408 1.00 96.69 185 ILE A O 1
ATOM 1421 N N . ASP A 1 186 ? -28.815 2.283 58.115 1.00 96.19 186 ASP A N 1
ATOM 1422 C CA . ASP A 1 186 ? -28.488 2.280 59.543 1.00 96.19 186 ASP A CA 1
ATOM 1423 C C . ASP A 1 186 ? -29.140 3.463 60.270 1.00 96.19 186 ASP A C 1
ATOM 1425 O O . ASP A 1 186 ? -29.760 3.290 61.320 1.00 96.19 186 ASP A O 1
ATOM 1429 N N . ALA A 1 187 ? -29.093 4.662 59.678 1.00 95.38 187 ALA A N 1
ATOM 1430 C CA . ALA A 1 187 ? -29.763 5.842 60.224 1.00 95.38 187 ALA A CA 1
ATOM 1431 C C . ALA A 1 187 ? -31.293 5.675 60.280 1.00 95.38 187 ALA A C 1
ATOM 1433 O O . ALA A 1 187 ? -31.923 6.054 61.270 1.00 95.38 187 ALA A O 1
ATOM 1434 N N . GLN A 1 188 ? -31.902 5.079 59.248 1.00 96.62 188 GLN A N 1
ATOM 1435 C CA . GLN A 1 188 ? -33.329 4.748 59.257 1.00 96.62 188 GLN A CA 1
ATOM 1436 C C . GLN A 1 188 ? -33.660 3.719 60.339 1.00 96.62 188 GLN A C 1
ATOM 1438 O O . GLN A 1 188 ? -34.627 3.903 61.075 1.00 96.62 188 GLN A O 1
ATOM 1443 N N . THR A 1 189 ? -32.838 2.680 60.481 1.00 96.00 189 THR A N 1
ATOM 1444 C CA . THR A 1 189 ? -33.003 1.649 61.514 1.00 96.00 189 THR A CA 1
ATOM 1445 C C . THR A 1 189 ? -32.938 2.271 62.909 1.00 96.00 189 THR A C 1
ATOM 1447 O O . THR A 1 189 ? -33.825 2.035 63.727 1.00 96.00 189 THR A O 1
ATOM 1450 N N . ALA A 1 190 ? -31.964 3.149 63.161 1.00 95.00 190 ALA A N 1
ATOM 1451 C CA . ALA A 1 190 ? -31.851 3.885 64.418 1.00 95.00 190 ALA A CA 1
ATOM 1452 C C . ALA A 1 190 ? -33.062 4.798 64.677 1.00 95.00 190 ALA A C 1
ATOM 1454 O O . ALA A 1 190 ? -33.560 4.858 65.801 1.00 95.00 190 ALA A O 1
ATOM 1455 N N . SER A 1 191 ? -33.583 5.469 63.645 1.00 95.81 191 SER A N 1
ATOM 1456 C CA . SER A 1 191 ? -34.790 6.294 63.764 1.00 95.81 191 SER A CA 1
ATOM 1457 C C . SER A 1 191 ? -36.031 5.464 64.106 1.00 95.81 191 SER A C 1
ATOM 1459 O O . SER A 1 191 ? -36.827 5.897 64.940 1.00 95.81 191 SER A O 1
ATOM 1461 N N . VAL A 1 192 ? -36.187 4.275 63.513 1.00 96.50 192 VAL A N 1
ATOM 1462 C CA . VAL A 1 192 ? -37.294 3.353 63.821 1.00 96.50 192 VAL A CA 1
ATOM 1463 C C . VAL A 1 192 ? -37.202 2.858 65.262 1.00 96.50 192 VAL A C 1
ATOM 1465 O O . VAL A 1 192 ? -38.201 2.904 65.978 1.00 96.50 192 VAL A O 1
ATOM 1468 N N . VAL A 1 193 ? -36.011 2.454 65.713 1.00 96.19 193 VAL 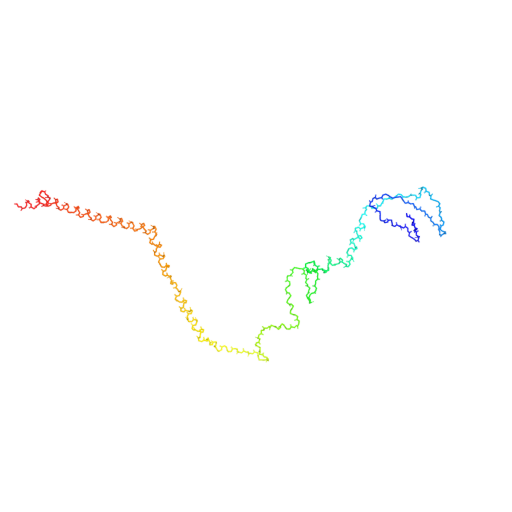A N 1
ATOM 1469 C CA . VAL A 1 193 ? -35.782 2.027 67.103 1.00 96.19 193 VAL A CA 1
ATOM 1470 C C . VAL A 1 193 ? -36.075 3.169 68.079 1.00 96.19 193 VAL A C 1
ATOM 1472 O O . VAL A 1 193 ? -36.767 2.962 69.074 1.00 96.19 193 VAL A O 1
ATOM 1475 N N . GLY A 1 194 ? -35.624 4.390 67.775 1.00 95.62 194 GLY A N 1
ATOM 1476 C CA . GLY A 1 194 ? -35.906 5.570 68.594 1.00 95.62 194 GLY A CA 1
ATOM 1477 C C . GLY A 1 194 ? -37.401 5.874 68.699 1.00 95.62 194 GLY A C 1
ATOM 1478 O O . GLY A 1 194 ? -37.897 6.169 69.783 1.00 95.62 194 GLY A O 1
ATOM 1479 N N . LEU A 1 195 ? -38.145 5.741 67.597 1.00 96.69 195 LEU A N 1
ATOM 1480 C CA . LEU A 1 195 ? -39.592 5.953 67.591 1.00 96.69 195 LEU A CA 1
ATOM 1481 C C . LEU A 1 195 ? -40.339 4.852 68.356 1.00 96.69 195 LEU A C 1
ATOM 1483 O O . LEU A 1 195 ? -41.275 5.155 69.092 1.00 96.69 195 LEU A O 1
ATOM 1487 N N . GLN A 1 196 ? -39.907 3.593 68.236 1.00 96.12 196 GLN A N 1
ATOM 1488 C CA . GLN A 1 196 ? -40.449 2.488 69.032 1.00 96.12 196 GLN A CA 1
ATOM 1489 C C . GLN A 1 196 ? -40.220 2.706 70.530 1.00 96.12 196 GLN A C 1
ATOM 1491 O O . GLN A 1 196 ? -41.152 2.527 71.314 1.00 96.12 196 GLN A O 1
ATOM 1496 N N . GLN A 1 197 ? -39.020 3.141 70.920 1.00 96.31 197 GLN A N 1
ATOM 1497 C CA . GLN A 1 197 ? -38.690 3.431 72.314 1.00 96.31 197 GLN A CA 1
ATOM 1498 C C . GLN A 1 197 ? -39.509 4.610 72.854 1.00 96.31 197 GLN A C 1
ATOM 1500 O O . GLN A 1 197 ? -40.153 4.478 73.892 1.00 96.31 197 GLN A O 1
ATOM 1505 N N . ALA A 1 198 ? -39.564 5.725 72.120 1.00 96.06 198 ALA A N 1
ATOM 1506 C CA . ALA A 1 198 ? -40.343 6.899 72.509 1.00 96.06 198 ALA A CA 1
ATOM 1507 C C . ALA A 1 198 ? -41.841 6.578 72.636 1.00 96.06 198 ALA A C 1
ATOM 1509 O O . ALA A 1 198 ? -42.508 7.042 73.559 1.00 96.06 198 ALA A O 1
ATOM 1510 N N . MET A 1 199 ? -42.376 5.749 71.735 1.00 96.94 199 MET A N 1
ATOM 1511 C CA . MET A 1 199 ? -43.756 5.276 71.819 1.00 96.94 199 MET A CA 1
ATOM 1512 C C . MET A 1 199 ? -43.974 4.400 73.059 1.00 96.94 199 MET A C 1
ATOM 1514 O O . MET A 1 199 ? -44.972 4.575 73.755 1.00 96.94 199 MET A O 1
AT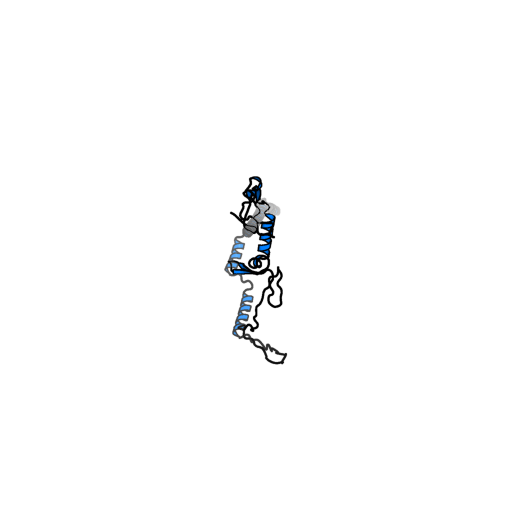OM 1518 N N . HIS A 1 200 ? -43.052 3.482 73.360 1.00 96.75 200 HIS A N 1
ATOM 1519 C CA . HIS A 1 200 ? -43.143 2.621 74.539 1.00 96.75 200 HIS A CA 1
ATOM 1520 C C . HIS A 1 200 ? -43.075 3.427 75.847 1.00 96.75 200 HIS A C 1
ATOM 1522 O O . HIS A 1 200 ? -43.844 3.167 76.773 1.00 96.75 200 HIS A O 1
ATOM 1528 N N . GLU A 1 201 ? -42.200 4.431 75.922 1.00 96.44 201 GLU A N 1
ATOM 1529 C CA . GLU A 1 201 ? -42.100 5.352 77.062 1.00 96.44 201 GLU A CA 1
ATOM 1530 C C . GLU A 1 201 ? -43.372 6.186 77.226 1.00 96.44 201 GLU A C 1
ATOM 1532 O O . GLU A 1 201 ? -43.958 6.191 78.305 1.00 96.44 201 GLU A O 1
ATOM 1537 N N . ALA A 1 202 ? -43.870 6.800 76.148 1.00 96.19 202 ALA A N 1
ATOM 1538 C CA . ALA A 1 202 ? -45.087 7.608 76.191 1.00 96.19 202 ALA A CA 1
ATOM 1539 C C . ALA A 1 202 ? -46.318 6.795 76.628 1.00 96.19 202 ALA A C 1
ATOM 1541 O O . ALA A 1 202 ? -47.137 7.278 77.414 1.00 96.19 202 ALA A O 1
ATOM 1542 N N . VAL A 1 203 ? -46.451 5.553 76.144 1.00 96.12 203 VAL A N 1
ATOM 1543 C CA . VAL A 1 203 ? -47.530 4.644 76.558 1.00 96.12 203 VAL A CA 1
ATOM 1544 C C . VAL A 1 203 ? -47.391 4.273 78.033 1.00 96.12 203 VAL A C 1
ATOM 1546 O O . VAL A 1 203 ? -48.374 4.354 78.773 1.00 96.12 203 VAL A O 1
ATOM 1549 N N . ASN A 1 204 ? -46.188 3.911 78.484 1.00 95.81 204 ASN A N 1
ATOM 1550 C CA . ASN A 1 204 ? -45.950 3.572 79.885 1.00 95.81 204 ASN A CA 1
ATOM 1551 C C . ASN A 1 204 ? -46.223 4.752 80.820 1.00 95.81 204 ASN A C 1
ATOM 1553 O O . ASN A 1 204 ? -46.912 4.579 81.824 1.00 95.81 204 ASN A O 1
ATOM 1557 N N . ASP A 1 205 ? -45.760 5.951 80.478 1.00 95.88 205 ASP A N 1
ATOM 1558 C CA . ASP A 1 205 ? -45.999 7.158 81.267 1.00 95.88 205 ASP A CA 1
ATOM 1559 C C . ASP A 1 205 ? -47.485 7.513 81.318 1.00 95.88 205 ASP A C 1
ATOM 1561 O O . ASP A 1 205 ? -47.999 7.881 82.377 1.00 95.88 205 ASP A O 1
ATOM 1565 N N . ALA A 1 206 ? -48.209 7.377 80.203 1.00 94.94 206 ALA A N 1
ATOM 1566 C CA . ALA A 1 206 ? -49.652 7.594 80.171 1.00 94.94 206 ALA A CA 1
ATOM 1567 C C . ALA A 1 206 ? -50.394 6.600 81.081 1.00 94.94 206 ALA A C 1
ATOM 1569 O O . ALA A 1 206 ? -51.261 7.010 81.857 1.00 94.94 206 ALA A O 1
ATOM 1570 N N . LEU A 1 207 ? -50.024 5.315 81.040 1.00 95.19 207 LEU A N 1
ATOM 1571 C CA . LEU A 1 207 ? -50.601 4.278 81.900 1.00 95.19 207 LEU A CA 1
ATOM 1572 C C . LEU A 1 207 ? -50.288 4.525 83.383 1.00 95.19 207 LEU A C 1
ATOM 1574 O O . LEU A 1 207 ? -51.201 4.520 84.211 1.00 95.19 207 LEU A O 1
ATOM 1578 N N . LEU A 1 208 ? -49.027 4.810 83.724 1.00 93.44 208 LEU A N 1
ATOM 1579 C CA . LEU A 1 208 ? -48.610 5.125 85.094 1.00 93.44 208 LEU A CA 1
ATOM 1580 C C . LEU A 1 208 ? -49.333 6.370 85.628 1.00 93.44 208 LEU A C 1
ATOM 1582 O O . LEU A 1 208 ? -49.837 6.368 86.754 1.00 93.44 208 LEU A O 1
ATOM 1586 N N . ASN A 1 209 ? -49.456 7.421 84.813 1.00 94.00 209 ASN A N 1
ATOM 1587 C CA . ASN A 1 209 ? -50.173 8.640 85.186 1.00 94.00 209 ASN A CA 1
ATOM 1588 C C . ASN A 1 209 ? -51.687 8.437 85.326 1.00 94.00 209 ASN A C 1
ATOM 1590 O O . ASN A 1 209 ? -52.311 9.125 86.135 1.00 94.00 209 ASN A O 1
ATOM 1594 N N . ALA A 1 210 ? -52.287 7.515 84.574 1.00 92.31 210 ALA A N 1
ATOM 1595 C CA . ALA A 1 210 ? -53.706 7.195 84.696 1.00 92.31 210 ALA A CA 1
ATOM 1596 C C . ALA A 1 210 ? -54.026 6.378 85.963 1.00 92.31 210 ALA A C 1
ATOM 1598 O O . ALA A 1 210 ? -55.117 6.532 86.521 1.00 92.31 210 ALA A O 1
ATOM 1599 N N . LEU A 1 211 ? -53.085 5.538 86.414 1.00 90.62 211 LEU A N 1
ATOM 1600 C CA . LEU A 1 211 ? -53.246 4.609 87.542 1.00 90.62 211 LEU A CA 1
ATOM 1601 C C . LEU A 1 211 ? -52.793 5.166 88.901 1.00 90.62 211 LEU A C 1
ATOM 1603 O O . LEU A 1 211 ? -53.222 4.651 89.936 1.00 90.62 211 LEU A O 1
ATOM 1607 N N . LYS A 1 212 ? -51.943 6.200 88.934 1.00 90.69 212 LYS A N 1
ATOM 1608 C CA . LYS A 1 212 ? -51.506 6.826 90.195 1.00 90.69 212 LYS A CA 1
ATOM 1609 C C . LYS A 1 212 ? -52.677 7.486 90.948 1.00 90.69 212 LYS A C 1
ATOM 1611 O O . LYS A 1 212 ? -53.658 7.881 90.314 1.00 90.69 212 LYS A O 1
ATOM 1616 N N . PRO A 1 213 ? -52.577 7.683 92.277 1.00 85.75 213 PRO A N 1
ATOM 1617 C CA . PRO A 1 213 ? -53.603 8.376 93.054 1.00 85.75 213 PRO A CA 1
ATOM 1618 C C . PRO A 1 213 ? -53.975 9.744 92.465 1.00 85.75 213 PRO A C 1
ATOM 1620 O O . PRO A 1 213 ? -53.103 10.565 92.186 1.00 85.75 213 PRO A O 1
ATOM 1623 N N . GLY A 1 214 ? -55.273 9.969 92.243 1.00 83.94 214 GLY A N 1
ATOM 1624 C CA . GLY A 1 214 ? -55.807 11.152 91.553 1.00 83.94 214 GLY A CA 1
ATOM 1625 C C . GLY A 1 214 ? -55.801 11.089 90.014 1.00 83.94 214 GLY A C 1
ATOM 1626 O O . GLY A 1 214 ? -56.333 11.997 89.379 1.00 83.94 214 GLY A O 1
ATOM 1627 N N . GLY A 1 215 ? -55.245 10.037 89.403 1.00 89.44 215 GLY A N 1
ATOM 1628 C CA . GLY A 1 215 ? -55.281 9.786 87.957 1.00 89.44 215 GLY A CA 1
ATOM 1629 C C . GLY A 1 215 ? -56.669 9.380 87.446 1.00 89.44 215 GLY A C 1
ATOM 1630 O O . GLY A 1 215 ? -57.536 8.975 88.218 1.00 89.44 215 GLY A O 1
ATOM 1631 N N . ALA A 1 216 ? -56.900 9.483 86.133 1.00 87.81 216 ALA A N 1
ATOM 1632 C CA . ALA A 1 216 ? -58.233 9.313 85.540 1.00 87.81 216 ALA A CA 1
ATOM 1633 C C . ALA A 1 216 ? -58.876 7.941 85.830 1.00 87.81 216 ALA A C 1
ATOM 1635 O O . ALA A 1 216 ? -60.067 7.877 86.140 1.00 87.81 216 ALA A O 1
ATOM 1636 N N . ILE A 1 217 ? -58.092 6.855 85.780 1.00 87.88 217 ILE A N 1
ATOM 1637 C CA . ILE A 1 217 ? -58.578 5.499 86.083 1.00 87.88 217 ILE A CA 1
ATOM 1638 C C . ILE A 1 217 ? -58.712 5.308 87.597 1.00 87.88 217 ILE A C 1
ATOM 1640 O O . ILE A 1 217 ? -59.718 4.771 88.055 1.00 87.88 217 ILE A O 1
ATOM 1644 N N . TRP A 1 218 ? -57.747 5.799 88.381 1.00 86.38 218 TRP A N 1
ATOM 1645 C CA . TRP A 1 218 ? -57.796 5.732 89.846 1.00 86.38 218 TRP A CA 1
ATOM 1646 C C . TRP A 1 218 ? -59.043 6.424 90.415 1.00 86.38 218 TRP A C 1
ATOM 1648 O O . TRP A 1 218 ? -59.749 5.853 91.241 1.00 86.38 218 TRP A O 1
ATOM 1658 N N . VAL A 1 219 ? -59.370 7.625 89.924 1.00 86.88 219 VAL A N 1
ATOM 1659 C CA . VAL A 1 219 ? -60.580 8.370 90.315 1.00 86.88 219 VAL A CA 1
ATOM 1660 C C . VAL A 1 219 ? -61.852 7.648 89.865 1.00 86.88 219 VAL A C 1
ATOM 1662 O O . VAL A 1 219 ? -62.843 7.668 90.590 1.00 86.88 219 VAL A O 1
ATOM 1665 N N . GLY A 1 220 ? -61.836 7.008 88.691 1.00 83.44 220 GLY A N 1
ATOM 1666 C CA . GLY A 1 220 ? -62.960 6.210 88.197 1.00 83.44 220 GLY A CA 1
ATOM 1667 C C . GLY A 1 220 ? -63.261 4.996 89.081 1.00 83.44 220 GLY A C 1
ATOM 1668 O O . GLY A 1 220 ? -64.417 4.779 89.435 1.00 83.44 220 GLY A O 1
ATOM 1669 N N . LEU A 1 221 ? -62.226 4.253 89.486 1.00 81.38 221 LEU A N 1
ATOM 1670 C CA . LEU A 1 221 ? -62.341 3.098 90.386 1.00 81.38 221 LEU A CA 1
ATOM 1671 C C . LEU A 1 221 ? -62.780 3.507 91.799 1.00 81.38 221 LEU A C 1
ATOM 1673 O O . LEU A 1 221 ? -63.652 2.872 92.382 1.00 81.38 221 LEU A O 1
ATOM 1677 N N . ASN A 1 222 ? -62.226 4.598 92.333 1.00 75.25 222 ASN A N 1
ATOM 1678 C CA . ASN A 1 222 ? -62.481 5.029 93.711 1.00 75.25 222 ASN A CA 1
ATOM 1679 C C . ASN A 1 222 ? -63.807 5.798 93.899 1.00 75.25 222 ASN A C 1
ATOM 1681 O O . ASN A 1 222 ? -64.129 6.181 95.015 1.00 75.25 222 ASN A O 1
ATOM 1685 N N . ARG A 1 223 ? -64.565 6.061 92.821 1.00 67.94 223 ARG A N 1
ATOM 1686 C CA . ARG A 1 223 ? -65.943 6.599 92.881 1.00 67.94 223 ARG A CA 1
ATOM 1687 C C . ARG A 1 223 ? -67.025 5.514 92.917 1.00 67.94 223 ARG A C 1
ATOM 1689 O O . ARG A 1 223 ? -68.187 5.857 93.106 1.00 67.94 223 ARG A O 1
ATOM 1696 N N . GLN A 1 224 ? -66.679 4.249 92.662 1.00 62.50 224 GLN A N 1
ATOM 1697 C CA . GLN A 1 224 ? -67.632 3.126 92.659 1.00 62.50 224 GLN A CA 1
ATOM 1698 C C . GLN A 1 224 ? -67.685 2.353 93.990 1.00 62.50 224 GLN A C 1
ATOM 1700 O O . GLN A 1 224 ? -68.412 1.366 94.092 1.00 62.50 224 GLN A O 1
ATOM 1705 N N . HIS A 1 225 ? -66.953 2.824 94.999 1.00 52.62 225 HIS A N 1
ATOM 1706 C CA . HIS A 1 225 ? -67.010 2.390 96.394 1.00 52.62 225 HIS A CA 1
ATOM 1707 C C . HIS A 1 225 ? -67.414 3.574 97.271 1.00 52.62 225 HIS A C 1
ATOM 1709 O O . HIS A 1 225 ? -68.094 3.324 98.290 1.00 52.62 225 HIS A O 1
#